Protein AF-A0A5J5F5Q9-F1 (afdb_monomer_lite)

Secondary structure (DSSP, 8-state):
-PPPHHHHHHHHHHHHHHHHHHHHHHHS-GGGPPPPPPP---TT-HHHHHHHHHHHHHHHHHHHHHHHHHS------------------------------------------------------------------------------------------------------------------------------PPPHHHHHHHHHHHHHH-HHHHHHHHHHHHHHHHTT--HHHHHHHHHHHHHHHHHTPPPP-----------

Foldseek 3Di:
DDQDPLLVVLVVLQVVLVVLLVVLLVVDDPVPRDDDDDDDDPSNDSVSSNVVSVVSVVVSVVSVVVVVVPPPPPVVPPPPPPDDDDDDDDDDDDDDDDDDDDDDDDDDDDDDDDDDDDDDDDDDDDDDDDDDDDDDDDDDDDDDDPDDDDDDDDPPPDDDDDDDDPPDDDDDDDDDDDDDPDDPPPPVPPPPPPDLPADDPVNLVVLLVLLCVQPVVLSVVLVVVLVVCVVVVHGSVVNVVSSVQSVVCVVVVHDRPPPPVPPPPPPD

Sequence (268 aa):
MRSDPALQAALDAYSVAVQRYKTLSDLLPPPLRPPVLDHFAHRQNRWAVERRTTDVRKIVARMERQLRGMRPQVLPSAVISTAAPDGHAEATIAADQISSKSGQPGQPAVDTHHSLEVDKTEPKGYDELASRDDDAASMKSSVVTPGKNSGFSDVAASFVGNSLYDSVLCRADSGSPDHMPRDDRDVVSPAADTGEEGLTAAEELEAIVRVGIVSPDAAIEMSRAVDRVKEDGASAASVRKVYATFLRCIEEGASFPEVEIGAERGDE

Radius of gyration: 35.1 Å; chains: 1; bounding box: 65×94×98 Å

Structure (mmCIF, N/CA/C/O backbone):
data_AF-A0A5J5F5Q9-F1
#
_entry.id   AF-A0A5J5F5Q9-F1
#
loop_
_atom_site.group_PDB
_atom_site.id
_atom_site.type_symbol
_atom_site.label_atom_id
_atom_site.label_alt_id
_atom_site.label_comp_id
_atom_site.label_asym_id
_atom_site.label_entity_id
_atom_site.label_seq_id
_atom_site.pdbx_PDB_ins_code
_atom_site.Cartn_x
_atom_site.Cartn_y
_atom_site.Cartn_z
_atom_site.occupancy
_atom_site.B_iso_or_equiv
_atom_site.auth_seq_id
_atom_site.auth_comp_id
_atom_site.auth_asym_id
_atom_site.auth_atom_id
_atom_site.pdbx_PDB_model_num
ATOM 1 N N . MET A 1 1 ? 1.806 -34.080 -6.499 1.00 62.94 1 MET A N 1
ATOM 2 C CA . MET A 1 1 ? 2.088 -32.633 -6.625 1.00 62.94 1 MET A CA 1
ATOM 3 C C . MET A 1 1 ? 2.461 -32.123 -5.244 1.00 62.94 1 MET A C 1
ATOM 5 O O . MET A 1 1 ? 1.670 -32.312 -4.332 1.00 62.94 1 MET A O 1
ATOM 9 N N . ARG A 1 2 ? 3.682 -31.614 -5.048 1.00 79.75 2 ARG A N 1
ATOM 10 C CA . ARG A 1 2 ? 4.118 -31.067 -3.752 1.00 79.75 2 ARG A CA 1
ATOM 11 C C . ARG A 1 2 ? 3.660 -29.609 -3.676 1.00 79.75 2 ARG A C 1
ATOM 13 O O . ARG A 1 2 ? 3.951 -28.855 -4.598 1.00 79.75 2 ARG A O 1
ATOM 20 N N . SER A 1 3 ? 2.917 -29.241 -2.634 1.00 89.06 3 SER A N 1
ATOM 21 C CA . SER A 1 3 ? 2.554 -27.844 -2.375 1.00 89.06 3 SER A CA 1
ATOM 22 C C . SER A 1 3 ? 3.813 -27.025 -2.092 1.00 89.06 3 SER A C 1
ATOM 24 O O . SER A 1 3 ? 4.740 -27.528 -1.456 1.00 89.06 3 SER A O 1
ATOM 26 N N . ASP A 1 4 ? 3.846 -25.777 -2.556 1.00 96.19 4 ASP A N 1
ATOM 27 C CA . ASP A 1 4 ? 4.923 -24.840 -2.234 1.00 96.19 4 ASP A CA 1
ATOM 28 C C . ASP A 1 4 ? 4.970 -24.608 -0.706 1.00 96.19 4 ASP A C 1
ATOM 30 O O . ASP A 1 4 ? 3.969 -24.156 -0.133 1.00 96.19 4 ASP A O 1
ATOM 34 N N . PRO A 1 5 ? 6.094 -24.910 -0.022 1.00 97.12 5 PRO A N 1
ATOM 35 C CA . PRO A 1 5 ? 6.211 -24.709 1.421 1.00 97.12 5 PRO A CA 1
ATOM 36 C C . PRO A 1 5 ? 6.007 -23.244 1.833 1.00 97.12 5 PRO A C 1
ATOM 38 O O . PRO A 1 5 ? 5.478 -22.985 2.914 1.00 97.12 5 PRO A O 1
ATOM 41 N N . ALA A 1 6 ? 6.366 -22.277 0.981 1.00 96.62 6 ALA A N 1
ATOM 42 C CA . ALA A 1 6 ? 6.180 -20.860 1.279 1.00 96.62 6 ALA A CA 1
ATOM 43 C C . ALA A 1 6 ? 4.698 -20.461 1.253 1.00 96.62 6 ALA A C 1
ATOM 45 O O . ALA A 1 6 ? 4.231 -19.727 2.127 1.00 96.62 6 ALA A O 1
ATOM 46 N N . LEU A 1 7 ? 3.938 -20.981 0.285 1.00 96.50 7 LEU A N 1
ATOM 47 C CA . LEU A 1 7 ? 2.489 -20.794 0.235 1.00 96.50 7 LEU A CA 1
ATOM 48 C C . LEU A 1 7 ? 1.808 -21.399 1.469 1.00 96.50 7 LEU A C 1
ATOM 50 O O . LEU A 1 7 ? 0.928 -20.762 2.049 1.00 96.50 7 LEU A O 1
ATOM 54 N N . GLN A 1 8 ? 2.231 -22.593 1.896 1.00 97.00 8 GLN A N 1
ATOM 55 C CA . GLN A 1 8 ? 1.684 -23.228 3.095 1.00 97.00 8 GLN A CA 1
ATOM 56 C C . GLN A 1 8 ? 1.932 -22.372 4.344 1.00 97.00 8 GLN A C 1
ATOM 58 O O . GLN A 1 8 ? 0.990 -22.084 5.080 1.00 97.00 8 GLN A O 1
ATOM 63 N N . ALA A 1 9 ? 3.155 -21.867 4.529 1.00 97.88 9 ALA A N 1
ATOM 64 C CA . ALA A 1 9 ? 3.479 -20.975 5.641 1.00 97.88 9 ALA A CA 1
ATOM 65 C C . ALA A 1 9 ? 2.632 -19.684 5.634 1.00 97.88 9 ALA A C 1
ATOM 67 O O . ALA A 1 9 ? 2.193 -19.218 6.689 1.00 97.88 9 ALA A O 1
ATOM 68 N N . ALA A 1 10 ? 2.358 -19.115 4.454 1.00 97.12 10 ALA A N 1
ATOM 69 C CA . ALA A 1 10 ? 1.484 -17.950 4.319 1.00 97.12 10 ALA A CA 1
ATOM 70 C C . ALA A 1 10 ? 0.027 -18.268 4.706 1.00 97.12 10 ALA A C 1
ATOM 72 O O . ALA A 1 10 ? -0.613 -17.477 5.404 1.00 97.12 10 ALA A O 1
ATOM 73 N N . LEU A 1 11 ? -0.496 -19.431 4.300 1.00 96.94 11 LEU A N 1
ATOM 74 C CA . LEU A 1 11 ? -1.838 -19.891 4.678 1.00 96.94 11 LEU A CA 1
ATOM 75 C C . LEU A 1 11 ? -1.951 -20.149 6.185 1.00 96.94 11 LEU A C 1
ATOM 77 O O . LEU A 1 11 ? -2.947 -19.757 6.800 1.00 96.94 11 LEU A O 1
ATOM 81 N N . ASP A 1 12 ? -0.922 -20.734 6.794 1.00 97.88 12 ASP A N 1
ATOM 82 C CA . ASP A 1 12 ? -0.873 -20.967 8.236 1.00 97.88 12 ASP A CA 1
ATOM 83 C C . ASP A 1 12 ? -0.870 -19.627 8.989 1.00 97.88 12 ASP A C 1
ATOM 85 O O . ASP A 1 12 ? -1.680 -19.413 9.897 1.00 97.88 12 ASP A O 1
ATOM 89 N N . ALA A 1 13 ? -0.053 -18.664 8.552 1.00 98.12 13 ALA A N 1
ATOM 90 C CA . ALA A 1 13 ? -0.023 -17.316 9.118 1.00 98.12 13 ALA A CA 1
ATOM 91 C C . ALA A 1 13 ? -1.371 -16.582 8.991 1.00 98.12 13 ALA A C 1
ATOM 93 O O . ALA A 1 13 ? -1.788 -15.892 9.931 1.00 98.12 13 ALA A O 1
ATOM 94 N N . TYR A 1 14 ? -2.061 -16.740 7.858 1.00 98.12 14 TYR A N 1
ATOM 95 C CA . TYR A 1 14 ? -3.412 -16.220 7.656 1.00 98.12 14 TYR A CA 1
ATOM 96 C C . TYR A 1 14 ? -4.410 -16.854 8.634 1.00 98.12 14 TYR A C 1
ATOM 98 O O . TYR A 1 14 ? -5.177 -16.137 9.282 1.00 98.12 14 TYR A O 1
ATOM 106 N N . SER A 1 15 ? -4.367 -18.180 8.799 1.00 97.81 15 SER A N 1
ATOM 107 C CA . SER A 1 15 ? -5.274 -18.917 9.689 1.00 97.81 15 SER A CA 1
ATOM 108 C C . SER A 1 15 ? -5.157 -18.453 11.147 1.00 97.81 15 SER A C 1
ATOM 110 O O . SER A 1 15 ? -6.168 -18.172 11.793 1.00 97.81 15 SER A O 1
ATOM 112 N N . VAL A 1 16 ? -3.926 -18.249 11.633 1.00 98.44 16 VAL A N 1
ATOM 113 C CA . VAL A 1 16 ? -3.646 -17.730 12.979 1.00 98.44 16 VAL A CA 1
ATOM 114 C C . VAL A 1 1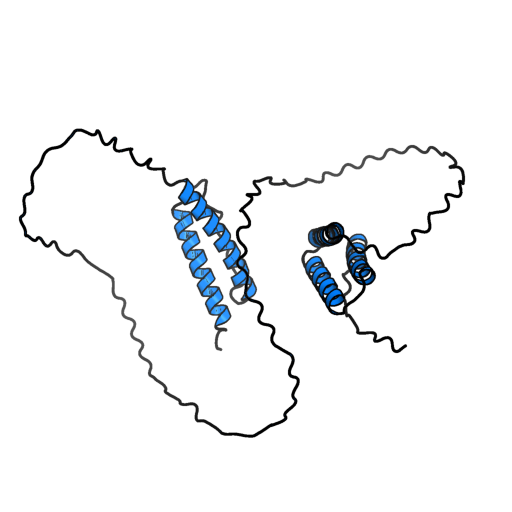6 ? -4.197 -16.313 13.144 1.00 98.44 16 VAL A C 1
ATOM 116 O O . VAL A 1 16 ? -4.805 -15.997 14.170 1.00 98.44 16 VAL A O 1
ATOM 119 N N . ALA A 1 17 ? -4.027 -15.452 12.134 1.00 98.06 17 ALA A N 1
ATOM 120 C CA . ALA A 1 17 ? -4.543 -14.086 12.174 1.00 98.06 17 ALA A CA 1
ATOM 121 C C . ALA A 1 17 ? -6.081 -14.048 12.222 1.00 98.06 17 ALA A C 1
ATOM 123 O O . ALA A 1 17 ? -6.644 -13.293 13.017 1.00 98.06 17 ALA A O 1
ATOM 124 N N . VAL A 1 18 ? -6.763 -14.884 11.432 1.00 98.06 18 VAL A N 1
ATOM 125 C CA . VAL A 1 18 ? -8.234 -14.991 11.426 1.00 98.06 18 VAL A CA 1
ATOM 126 C C . VAL A 1 18 ? -8.761 -15.569 12.739 1.00 98.06 18 VAL A C 1
ATOM 128 O O . VAL A 1 18 ? -9.754 -15.072 13.272 1.00 98.06 18 VAL A O 1
ATOM 131 N N . GLN A 1 19 ? -8.085 -16.572 13.304 1.00 98.38 19 GLN A N 1
ATOM 132 C CA . GLN A 1 19 ? -8.469 -17.132 14.598 1.00 98.38 19 GLN A CA 1
ATOM 133 C C . GLN A 1 19 ? -8.390 -16.067 15.698 1.00 98.38 19 GLN A C 1
ATOM 135 O O . GLN A 1 19 ? -9.333 -15.894 16.468 1.00 98.38 19 GLN A O 1
ATOM 140 N N . ARG A 1 20 ? -7.297 -15.294 15.729 1.00 98.19 20 ARG A N 1
ATOM 141 C CA . ARG A 1 20 ? -7.127 -14.181 16.673 1.00 98.19 20 ARG A CA 1
ATOM 142 C C . ARG A 1 20 ? -8.169 -13.085 16.460 1.00 98.19 20 ARG A C 1
ATOM 144 O O . ARG A 1 20 ? -8.719 -12.584 17.436 1.00 98.19 20 ARG A O 1
ATOM 151 N N . TYR A 1 21 ? -8.473 -12.749 15.205 1.00 98.31 21 TYR A N 1
ATOM 152 C CA . TYR A 1 21 ? -9.551 -11.824 14.855 1.00 98.31 21 TYR A CA 1
ATOM 153 C C . TYR A 1 21 ? -10.885 -12.265 15.469 1.00 98.31 21 TYR A C 1
ATOM 155 O O . TYR A 1 21 ? -11.530 -11.469 16.149 1.00 98.31 21 TYR A O 1
ATOM 163 N N . LYS A 1 22 ? -11.265 -13.537 15.289 1.00 97.94 22 LYS A N 1
ATOM 164 C CA . LYS A 1 22 ? -12.528 -14.080 15.800 1.00 97.94 22 LYS A CA 1
ATOM 165 C C . LYS A 1 22 ? -12.601 -13.968 17.323 1.00 97.94 22 LYS A C 1
ATOM 167 O O . LYS A 1 22 ? -13.532 -13.355 17.839 1.00 97.94 22 LYS A O 1
ATOM 172 N N . THR A 1 23 ? -11.565 -14.438 18.021 1.00 98.19 23 THR A N 1
ATOM 173 C CA . THR A 1 23 ? -11.487 -14.362 19.487 1.00 98.19 23 THR A CA 1
ATOM 174 C C . THR A 1 23 ? -11.633 -12.929 20.001 1.00 98.19 23 THR A C 1
ATOM 176 O O . THR A 1 23 ? -12.371 -12.690 20.948 1.00 98.19 23 THR A O 1
ATOM 179 N N . LEU A 1 24 ? -10.961 -11.955 19.379 1.00 97.50 24 LEU A N 1
ATOM 180 C CA . LEU A 1 24 ? -11.050 -10.553 19.804 1.00 97.50 24 LEU A CA 1
ATOM 181 C C . LEU A 1 24 ? -12.410 -9.927 19.484 1.00 97.50 24 LEU A C 1
ATOM 183 O O . LEU A 1 24 ? -12.913 -9.136 20.279 1.00 97.50 24 LEU A O 1
ATOM 187 N N . SER A 1 25 ? -13.017 -10.288 18.351 1.00 97.75 25 SER A N 1
ATOM 188 C CA . SER A 1 25 ? -14.336 -9.782 17.963 1.00 97.75 25 SER A CA 1
ATOM 189 C C . SER A 1 25 ? -15.440 -10.215 18.934 1.00 97.75 25 SER A C 1
ATOM 191 O O . SER A 1 25 ? -16.348 -9.431 19.209 1.00 97.75 25 SER A O 1
ATOM 193 N N . ASP A 1 26 ? -15.313 -11.408 19.524 1.00 97.38 26 ASP A N 1
ATOM 194 C CA . ASP A 1 26 ? -16.252 -11.921 20.525 1.00 97.38 26 ASP A CA 1
ATOM 195 C C . ASP A 1 26 ? -16.134 -11.174 21.867 1.00 97.38 26 ASP A C 1
ATOM 197 O O . ASP A 1 26 ? -17.135 -10.988 22.562 1.00 97.38 26 ASP A O 1
ATOM 201 N N . LEU A 1 27 ? -14.933 -10.686 22.207 1.00 96.75 27 LEU A N 1
ATOM 202 C CA . LEU A 1 27 ? -14.669 -9.904 23.423 1.00 96.75 27 LEU A CA 1
ATOM 203 C C . LEU A 1 27 ? -15.125 -8.442 23.319 1.00 96.75 27 LEU A C 1
ATOM 205 O O . LEU A 1 27 ? -15.277 -7.770 24.341 1.00 96.75 27 LEU A O 1
ATOM 209 N N . LEU A 1 28 ? -15.317 -7.925 22.104 1.00 96.38 28 LEU A N 1
ATOM 210 C CA . LEU A 1 28 ? -15.717 -6.537 21.892 1.00 96.38 28 LEU A CA 1
ATOM 211 C C . LEU A 1 28 ? -17.238 -6.347 22.050 1.00 96.38 28 LEU A C 1
ATOM 213 O O . LEU A 1 28 ? -18.024 -7.172 21.562 1.00 96.38 28 LEU A O 1
ATOM 217 N N . PRO A 1 29 ? -17.681 -5.225 22.658 1.00 94.88 29 PRO A N 1
ATOM 218 C CA . PRO A 1 29 ? -19.087 -4.834 22.671 1.00 94.88 29 PRO A CA 1
ATOM 219 C C . PRO A 1 29 ? -19.641 -4.693 21.242 1.00 94.88 29 PRO A C 1
ATOM 221 O O . PRO A 1 29 ? -18.911 -4.209 20.374 1.00 94.88 29 PRO A O 1
ATOM 224 N N . PRO A 1 30 ? -20.923 -5.026 20.981 1.00 94.94 30 PRO A N 1
ATOM 225 C CA . PRO A 1 30 ? -21.507 -4.991 19.635 1.00 94.94 30 PRO A CA 1
ATOM 226 C C . PRO A 1 30 ? -21.261 -3.702 18.827 1.00 94.94 30 PRO A C 1
ATOM 228 O O . PRO A 1 30 ? -20.926 -3.828 17.652 1.00 94.94 30 PRO A O 1
ATOM 231 N N . PRO A 1 31 ? -21.320 -2.484 19.411 1.00 94.81 31 PRO A N 1
ATOM 232 C CA . PRO A 1 31 ? -21.068 -1.244 18.665 1.00 94.81 31 PRO A CA 1
ATOM 233 C C . PRO A 1 31 ? -19.627 -1.077 18.168 1.00 94.81 31 PRO A C 1
ATOM 235 O O . PRO A 1 31 ? -19.353 -0.213 17.342 1.00 94.81 31 PRO A O 1
ATOM 238 N N . LEU A 1 32 ? -18.690 -1.856 18.710 1.00 94.50 32 LEU A N 1
ATOM 239 C CA . LEU A 1 32 ? -17.258 -1.737 18.442 1.00 94.50 32 LEU A CA 1
ATOM 240 C C . LEU A 1 32 ? -16.698 -2.961 17.720 1.00 94.50 32 LEU A C 1
ATOM 242 O O . LEU A 1 32 ? -15.495 -3.021 17.464 1.00 94.50 32 LEU A O 1
ATOM 246 N N . ARG A 1 33 ? -17.558 -3.919 17.366 1.00 95.69 33 ARG A N 1
ATOM 247 C CA . ARG A 1 33 ? -17.155 -5.083 16.585 1.00 95.69 33 ARG A CA 1
ATOM 248 C C . ARG A 1 33 ? -16.816 -4.659 15.156 1.00 95.69 33 ARG A C 1
ATOM 250 O O . ARG A 1 33 ? -17.592 -3.930 14.537 1.00 95.69 33 ARG A O 1
ATOM 257 N N . PRO A 1 34 ? -15.670 -5.101 14.616 1.00 95.31 34 PRO A N 1
ATOM 258 C CA . PRO A 1 34 ? -15.358 -4.867 13.217 1.00 95.31 34 PRO A CA 1
ATOM 259 C C . PRO A 1 34 ? -16.323 -5.619 12.284 1.00 95.31 34 PRO A C 1
ATOM 261 O O . PRO A 1 34 ? -16.914 -6.627 12.686 1.00 95.31 34 PRO A O 1
ATOM 264 N N . PRO A 1 35 ? -16.465 -5.151 11.030 1.00 95.19 35 PRO A N 1
ATOM 265 C CA . PRO A 1 35 ? -17.227 -5.853 10.004 1.00 95.19 35 PRO A CA 1
ATOM 266 C C . PRO A 1 35 ? -16.707 -7.274 9.796 1.00 95.19 35 PRO A C 1
ATOM 268 O O . PRO A 1 35 ? -15.500 -7.505 9.849 1.00 95.19 35 PRO A O 1
ATOM 271 N N . VAL A 1 36 ? -17.612 -8.215 9.524 1.00 95.81 36 VAL A N 1
ATOM 272 C CA . VAL A 1 36 ? -17.251 -9.606 9.218 1.00 95.81 36 VAL A CA 1
ATOM 273 C C . VAL A 1 36 ? -16.268 -9.634 8.044 1.00 95.81 36 VAL A C 1
ATOM 275 O O . VAL A 1 36 ? -16.464 -8.944 7.049 1.00 95.81 36 VAL A O 1
ATOM 278 N N . LEU A 1 37 ? -15.196 -10.420 8.172 1.00 95.81 37 LEU A N 1
ATOM 279 C CA . LEU A 1 37 ? -14.206 -10.559 7.108 1.00 95.81 37 LEU A CA 1
ATOM 280 C C . LEU A 1 37 ? -14.834 -11.232 5.884 1.00 95.81 37 LEU A C 1
ATOM 282 O O . LEU A 1 37 ? -15.386 -12.328 6.001 1.00 95.81 37 LEU A O 1
ATOM 286 N N . ASP A 1 38 ? -14.671 -10.620 4.711 1.00 95.56 38 ASP A N 1
ATOM 287 C CA . ASP A 1 38 ? -15.095 -11.236 3.452 1.00 95.56 38 ASP A CA 1
ATOM 288 C C . ASP A 1 38 ? -14.377 -12.559 3.195 1.00 95.56 38 ASP A C 1
ATOM 290 O O . ASP A 1 38 ? -13.202 -12.741 3.555 1.00 95.56 38 ASP A O 1
ATOM 294 N N . HIS A 1 39 ? -15.084 -13.455 2.506 1.00 94.50 39 HIS A N 1
ATOM 295 C CA . HIS A 1 39 ? -14.555 -14.743 2.095 1.00 94.50 39 HIS A CA 1
ATOM 296 C C . HIS A 1 39 ? -13.340 -14.570 1.176 1.00 94.50 39 HIS A C 1
ATOM 298 O O . HIS A 1 39 ? -13.407 -13.930 0.128 1.00 94.50 39 HIS A O 1
ATOM 304 N N . PHE A 1 40 ? -12.214 -15.167 1.563 1.00 93.06 40 PHE A N 1
ATOM 305 C CA . PHE A 1 40 ? -10.973 -15.075 0.806 1.00 93.06 40 PHE A CA 1
ATOM 306 C C . PHE A 1 40 ? -10.850 -16.227 -0.205 1.00 93.06 40 PHE A C 1
ATOM 308 O O . PHE A 1 40 ? -10.575 -17.369 0.172 1.00 93.06 40 PHE A O 1
ATOM 315 N N . ALA A 1 41 ? -11.040 -15.913 -1.492 1.00 94.00 41 ALA A N 1
ATOM 316 C CA . ALA A 1 41 ? -11.043 -16.890 -2.587 1.00 94.00 41 ALA A CA 1
ATOM 317 C C . ALA A 1 41 ? -9.637 -17.256 -3.116 1.00 94.00 41 ALA A C 1
ATOM 319 O O . ALA A 1 41 ? -9.430 -18.351 -3.635 1.00 94.00 41 ALA A O 1
ATOM 320 N N . HIS A 1 42 ? -8.636 -16.383 -2.963 1.00 93.50 42 HIS A N 1
ATOM 321 C CA . HIS A 1 42 ? -7.327 -16.520 -3.625 1.00 93.50 42 HIS A CA 1
ATOM 322 C C . HIS A 1 42 ? -6.309 -17.364 -2.838 1.00 93.50 42 HIS A C 1
ATOM 324 O O . HIS A 1 42 ? -5.177 -16.942 -2.613 1.00 93.50 42 HIS A O 1
ATOM 330 N N . ARG A 1 43 ? -6.685 -18.580 -2.424 1.00 91.94 43 ARG A N 1
ATOM 331 C CA . ARG A 1 43 ? -5.834 -19.452 -1.581 1.00 91.94 43 ARG A CA 1
ATOM 332 C C . ARG A 1 43 ? -4.576 -19.988 -2.269 1.00 91.94 43 ARG A C 1
ATOM 334 O O . ARG A 1 43 ? -3.661 -20.419 -1.583 1.00 91.94 43 ARG A O 1
ATOM 341 N N . GLN A 1 44 ? -4.533 -19.971 -3.600 1.00 94.81 44 GLN A N 1
ATOM 342 C CA . GLN A 1 44 ? -3.386 -20.447 -4.385 1.00 94.81 44 GLN A CA 1
ATOM 343 C C . GLN A 1 44 ? -2.390 -19.330 -4.740 1.00 94.81 44 GLN A C 1
ATOM 345 O O . GLN A 1 44 ? -1.337 -19.607 -5.302 1.00 94.81 44 GLN A O 1
ATOM 350 N N . ASN A 1 45 ? -2.699 -18.069 -4.413 1.00 96.00 45 ASN A N 1
ATOM 351 C CA . ASN A 1 45 ? -1.828 -16.931 -4.693 1.00 96.00 45 ASN A CA 1
ATOM 352 C C . ASN A 1 45 ? -1.164 -16.454 -3.395 1.00 96.00 45 ASN A C 1
ATOM 354 O O . ASN A 1 45 ? -1.796 -15.792 -2.569 1.00 96.00 45 ASN A O 1
ATOM 358 N N . ARG A 1 46 ? 0.127 -16.769 -3.238 1.00 96.06 46 ARG A N 1
ATOM 359 C CA . ARG A 1 46 ? 0.921 -16.423 -2.050 1.00 96.06 46 ARG A CA 1
ATOM 360 C C . ARG A 1 46 ? 0.861 -14.929 -1.718 1.00 96.06 46 ARG A C 1
ATOM 362 O O . ARG A 1 46 ? 0.577 -14.572 -0.578 1.00 96.06 46 ARG A O 1
ATOM 369 N N . TRP A 1 47 ? 1.060 -14.061 -2.707 1.00 95.38 47 TRP A N 1
ATOM 370 C CA . TRP A 1 47 ? 1.060 -12.608 -2.509 1.00 95.38 47 TRP A CA 1
ATOM 371 C C . TRP A 1 47 ? -0.301 -12.082 -2.051 1.00 95.38 47 TRP A C 1
ATOM 373 O O . TRP A 1 47 ? -0.380 -11.219 -1.175 1.00 95.38 47 TRP A O 1
ATOM 383 N N . ALA A 1 48 ? -1.387 -12.639 -2.593 1.00 95.62 48 ALA A N 1
ATOM 384 C CA . ALA A 1 48 ? -2.735 -12.292 -2.156 1.00 95.62 48 ALA A CA 1
ATOM 385 C C . ALA A 1 48 ? -2.982 -12.707 -0.695 1.00 95.62 48 ALA A C 1
ATOM 387 O O . ALA A 1 48 ? -3.560 -11.933 0.073 1.00 95.62 48 ALA A O 1
ATOM 388 N N . VAL A 1 49 ? -2.517 -13.900 -0.296 1.00 97.12 49 VAL A N 1
ATOM 389 C CA . VAL A 1 49 ? -2.619 -14.401 1.086 1.00 97.12 49 VAL A CA 1
ATOM 390 C C . VAL A 1 49 ? -1.836 -13.501 2.043 1.00 97.12 49 VAL A C 1
ATOM 392 O O . VAL A 1 49 ? -2.372 -13.086 3.071 1.00 97.12 49 VAL A O 1
ATOM 395 N N . GLU A 1 50 ? -0.592 -13.152 1.713 1.00 97.00 50 GLU A N 1
ATOM 396 C CA . GLU A 1 50 ? 0.265 -12.300 2.550 1.00 97.00 50 GLU A CA 1
ATOM 397 C C . GLU A 1 50 ? -0.317 -10.887 2.724 1.00 97.00 50 GLU A C 1
ATOM 399 O O . GLU A 1 50 ? -0.393 -10.373 3.849 1.00 97.00 50 GLU A O 1
ATOM 404 N N . ARG A 1 51 ? -0.810 -10.275 1.637 1.00 96.75 51 ARG A N 1
ATOM 405 C CA . ARG A 1 51 ? -1.471 -8.962 1.686 1.00 96.75 51 ARG A CA 1
ATOM 406 C C . ARG A 1 51 ? -2.715 -9.008 2.573 1.00 96.75 51 ARG A C 1
ATOM 408 O O . ARG A 1 51 ? -2.815 -8.232 3.524 1.00 96.75 51 ARG A O 1
ATOM 415 N N . ARG A 1 52 ? -3.608 -9.981 2.355 1.00 97.69 52 ARG A N 1
ATOM 416 C CA . ARG A 1 52 ? -4.820 -10.140 3.177 1.00 97.69 52 ARG A CA 1
ATOM 417 C C . ARG A 1 52 ? -4.487 -10.420 4.643 1.00 97.69 52 ARG A C 1
ATOM 419 O O . ARG A 1 52 ? -5.151 -9.894 5.533 1.00 97.69 52 ARG A O 1
ATOM 426 N N . THR A 1 53 ? -3.447 -11.208 4.914 1.00 98.25 53 THR A N 1
ATOM 427 C CA . THR A 1 53 ? -2.959 -11.470 6.278 1.00 98.25 53 THR A CA 1
ATOM 428 C C . THR A 1 53 ? -2.524 -10.184 6.969 1.00 98.25 53 THR A C 1
ATOM 430 O O . THR A 1 53 ? -2.845 -9.969 8.139 1.00 98.25 53 THR A O 1
ATOM 433 N N . THR A 1 54 ? -1.828 -9.304 6.249 1.00 97.88 54 THR A N 1
ATOM 434 C CA . THR A 1 54 ? -1.396 -8.001 6.765 1.00 97.88 54 THR A CA 1
ATOM 435 C C . THR A 1 54 ? -2.590 -7.120 7.130 1.00 97.88 54 THR A C 1
ATOM 437 O O . THR A 1 54 ? -2.603 -6.526 8.210 1.00 97.88 54 THR A O 1
ATOM 440 N N . ASP A 1 55 ? -3.629 -7.093 6.297 1.00 97.06 55 ASP A N 1
ATOM 441 C CA . ASP A 1 55 ? -4.847 -6.329 6.580 1.00 97.06 55 ASP A CA 1
ATOM 442 C C . ASP A 1 55 ? -5.577 -6.857 7.821 1.00 97.06 55 ASP A C 1
ATOM 444 O O . ASP A 1 55 ? -5.917 -6.085 8.720 1.00 97.06 55 ASP A O 1
ATOM 448 N N . VAL A 1 56 ? -5.730 -8.180 7.943 1.00 98.12 56 VAL A N 1
ATOM 449 C CA . VAL A 1 56 ? -6.329 -8.801 9.138 1.00 98.12 56 VAL A CA 1
ATOM 450 C C . VAL A 1 56 ? -5.515 -8.472 10.394 1.00 98.12 56 VAL A C 1
ATOM 452 O O . VAL A 1 56 ? -6.095 -8.126 11.424 1.00 98.12 56 VAL A O 1
ATOM 455 N N . ARG A 1 57 ? -4.176 -8.494 10.322 1.00 98.31 57 ARG A N 1
ATOM 456 C CA . ARG A 1 57 ? -3.302 -8.112 11.448 1.00 98.31 57 ARG A CA 1
ATOM 457 C C . ARG A 1 57 ? -3.491 -6.656 11.873 1.00 98.31 57 ARG A C 1
ATOM 459 O O . ARG A 1 57 ? -3.498 -6.385 13.073 1.00 98.31 57 ARG A O 1
ATOM 466 N N . LYS A 1 58 ? -3.688 -5.724 10.934 1.00 98.06 58 LYS A N 1
ATOM 467 C CA . LYS A 1 58 ? -3.989 -4.317 11.259 1.00 98.06 58 LYS A CA 1
ATOM 468 C C . LYS A 1 58 ? -5.305 -4.191 12.030 1.00 98.06 58 LYS A C 1
ATOM 470 O O . LYS A 1 58 ? -5.364 -3.467 13.025 1.00 98.06 58 LYS A O 1
ATOM 475 N N . ILE A 1 59 ? -6.341 -4.926 11.618 1.00 97.69 59 ILE A N 1
ATOM 476 C CA . ILE A 1 59 ? -7.637 -4.928 12.313 1.00 97.69 59 ILE A CA 1
ATOM 477 C C . ILE A 1 59 ? -7.489 -5.531 13.717 1.00 97.69 59 ILE A C 1
ATOM 479 O O . ILE A 1 59 ? -7.959 -4.940 14.688 1.00 97.69 59 ILE A O 1
ATOM 483 N N . VAL A 1 60 ? -6.773 -6.652 13.845 1.00 98.25 60 VAL A N 1
ATOM 484 C CA . VAL A 1 60 ? -6.429 -7.275 15.136 1.00 98.25 60 VAL A CA 1
ATOM 485 C C . VAL A 1 60 ? -5.722 -6.284 16.065 1.00 98.25 60 VAL A C 1
ATOM 487 O O . VAL A 1 60 ? -6.162 -6.095 17.196 1.00 98.25 60 VAL A O 1
ATOM 490 N N . ALA A 1 61 ? -4.693 -5.580 15.587 1.00 97.94 61 ALA A N 1
ATOM 491 C CA . ALA A 1 61 ? -3.969 -4.595 16.391 1.00 97.94 61 ALA A CA 1
ATOM 492 C C . ALA A 1 61 ? -4.873 -3.444 16.872 1.00 97.94 61 ALA A C 1
ATOM 494 O O . ALA A 1 61 ? -4.743 -2.969 18.004 1.00 97.94 61 ALA A O 1
ATOM 495 N N . ARG A 1 62 ? -5.826 -3.004 16.038 1.00 97.56 62 ARG A N 1
ATOM 496 C CA . ARG A 1 62 ? -6.828 -2.001 16.425 1.00 97.56 62 ARG A CA 1
ATOM 497 C C . ARG A 1 62 ? -7.760 -2.530 17.518 1.00 97.56 62 ARG A C 1
ATOM 499 O O . ARG A 1 62 ? -7.970 -1.823 18.502 1.00 97.56 62 ARG A O 1
ATOM 506 N N . MET A 1 63 ? -8.273 -3.753 17.372 1.00 97.56 63 MET A N 1
ATOM 507 C CA . MET A 1 63 ? -9.135 -4.391 18.376 1.00 97.56 63 MET A CA 1
ATOM 508 C C . MET A 1 63 ? -8.428 -4.539 19.726 1.00 97.56 63 MET A C 1
ATOM 510 O O . MET A 1 63 ? -8.994 -4.225 20.769 1.00 97.56 63 MET A O 1
ATOM 514 N N . GLU A 1 64 ? -7.160 -4.947 19.720 1.00 97.00 64 GLU A N 1
ATOM 515 C CA . GLU A 1 64 ? -6.362 -5.073 20.945 1.00 97.00 64 GLU A CA 1
ATOM 516 C C . GLU A 1 64 ? -6.162 -3.736 21.650 1.00 97.00 64 GLU A C 1
ATOM 518 O O . GLU A 1 64 ? -6.227 -3.662 22.878 1.00 97.00 64 GLU A O 1
ATOM 523 N N . ARG A 1 65 ? -5.962 -2.660 20.882 1.00 96.62 65 ARG A N 1
ATOM 524 C CA . ARG A 1 65 ? -5.877 -1.304 21.431 1.00 96.62 65 ARG A CA 1
ATOM 525 C C . ARG A 1 65 ? -7.204 -0.868 22.054 1.00 96.62 65 ARG A C 1
ATOM 527 O O . ARG A 1 65 ? -7.190 -0.286 23.135 1.00 96.62 65 ARG A O 1
ATOM 534 N N . GLN A 1 66 ? -8.331 -1.180 21.412 1.00 95.31 66 GLN A N 1
ATOM 535 C CA . GLN A 1 66 ? -9.666 -0.899 21.953 1.00 95.31 66 GLN A CA 1
ATOM 536 C C . GLN A 1 66 ? -9.904 -1.651 23.267 1.00 95.31 66 GLN A C 1
ATOM 538 O O . GLN A 1 66 ? -10.283 -1.031 24.256 1.00 95.31 66 GLN A O 1
ATOM 543 N N . LEU A 1 67 ? -9.594 -2.950 23.320 1.00 95.44 67 LEU A N 1
ATOM 544 C CA . LEU A 1 67 ? -9.724 -3.748 24.544 1.00 95.44 67 LEU A CA 1
ATOM 545 C C . LEU A 1 67 ? -8.801 -3.257 25.664 1.00 95.44 67 LEU A C 1
ATOM 547 O O . LEU A 1 67 ? -9.201 -3.235 26.827 1.00 95.44 67 LEU A O 1
ATOM 551 N N . ARG A 1 68 ? -7.584 -2.809 25.331 1.00 94.19 68 ARG A N 1
ATOM 552 C CA . ARG A 1 68 ? -6.665 -2.218 26.313 1.00 94.19 68 ARG A CA 1
ATOM 553 C C . ARG A 1 68 ? -7.227 -0.931 26.918 1.00 94.19 68 ARG A C 1
ATOM 555 O O . ARG A 1 68 ? -7.062 -0.728 28.114 1.00 94.19 68 ARG A O 1
ATOM 562 N N . GLY A 1 69 ? -7.891 -0.096 26.118 1.00 91.62 69 GLY A N 1
ATOM 563 C CA . GLY A 1 69 ? -8.541 1.131 26.592 1.00 91.62 69 GLY A CA 1
ATOM 564 C C . GLY A 1 69 ? -9.833 0.890 27.380 1.00 91.62 69 GLY A C 1
ATOM 565 O O . GLY A 1 69 ? -10.187 1.701 28.226 1.00 91.62 69 GLY A O 1
ATOM 566 N N . MET A 1 70 ? -10.524 -0.226 27.129 1.00 86.56 70 MET A N 1
ATOM 567 C CA . MET A 1 70 ? -11.754 -0.597 27.840 1.00 86.56 70 MET A CA 1
ATOM 568 C C . MET A 1 70 ? -11.525 -1.252 29.185 1.00 86.56 70 MET A C 1
ATOM 570 O O . MET A 1 70 ? -12.459 -1.302 29.984 1.00 86.56 70 MET A O 1
ATOM 574 N N . ARG A 1 71 ? -10.335 -1.818 29.420 1.00 82.88 71 ARG A N 1
ATOM 575 C CA . ARG A 1 71 ? -10.038 -2.448 30.700 1.00 82.88 71 ARG A CA 1
ATOM 576 C C . ARG A 1 71 ? -10.248 -1.364 31.756 1.00 82.88 71 ARG A C 1
ATOM 578 O O . ARG A 1 71 ? -9.518 -0.371 31.700 1.00 82.88 71 ARG A O 1
ATOM 585 N N . PRO A 1 72 ? -11.248 -1.506 32.652 1.00 73.00 72 PRO A N 1
ATOM 586 C CA . PRO A 1 72 ? -11.497 -0.510 33.674 1.00 73.00 72 PRO A CA 1
ATOM 587 C C . PRO A 1 72 ? -10.155 -0.266 34.330 1.00 73.00 72 PRO A C 1
ATOM 589 O O . PRO A 1 72 ? -9.502 -1.236 34.736 1.00 73.00 72 PRO A O 1
ATOM 592 N N . GLN A 1 73 ? -9.694 0.985 34.336 1.00 63.78 73 GLN A N 1
ATOM 593 C CA . GLN A 1 73 ? -8.598 1.337 35.211 1.00 63.78 73 GLN A CA 1
ATOM 594 C C . GLN A 1 73 ? -9.129 1.032 36.601 1.00 63.78 73 GLN A C 1
ATOM 596 O O . GLN A 1 73 ? -9.858 1.823 37.196 1.00 63.78 73 GLN A O 1
ATOM 601 N N . VAL A 1 74 ? -8.822 -0.171 37.080 1.00 63.97 74 VAL A N 1
ATOM 602 C CA . VAL A 1 74 ? -8.787 -0.471 38.490 1.00 63.97 74 VAL A CA 1
ATOM 603 C C . VAL A 1 74 ? -7.697 0.470 38.957 1.00 63.97 74 VAL A C 1
ATOM 605 O O . VAL A 1 74 ? -6.515 0.138 38.884 1.00 63.97 74 VAL A O 1
ATOM 608 N N . LEU A 1 75 ? -8.101 1.706 39.278 1.00 61.12 75 LEU A N 1
ATOM 609 C CA . LEU A 1 75 ? -7.305 2.630 40.057 1.00 61.12 75 LEU A CA 1
ATOM 610 C C . LEU A 1 75 ? -6.723 1.737 41.141 1.00 61.12 75 LEU A C 1
ATOM 612 O O . LEU A 1 75 ? -7.526 1.091 41.828 1.00 61.12 75 LEU A O 1
ATOM 616 N N . PRO A 1 76 ? -5.389 1.568 41.215 1.00 66.31 76 PRO A N 1
ATOM 617 C CA . PRO A 1 76 ? -4.808 0.856 42.330 1.00 66.31 76 PRO A CA 1
ATOM 618 C C . PRO A 1 76 ? -5.376 1.589 43.526 1.00 66.31 76 PRO A C 1
ATOM 620 O O . PRO A 1 76 ? -5.092 2.774 43.700 1.00 66.31 76 PRO A O 1
ATOM 623 N N . SER A 1 77 ? -6.317 0.938 44.218 1.00 61.16 77 SER A N 1
ATOM 624 C CA . SER A 1 77 ? -6.946 1.489 45.399 1.00 61.16 77 SER A CA 1
ATOM 625 C C . SER A 1 77 ? -5.755 1.844 46.242 1.00 61.16 77 SER A C 1
ATOM 627 O O . SER A 1 77 ? -5.008 0.941 46.622 1.00 61.16 77 SER A O 1
ATOM 629 N N . ALA A 1 78 ? -5.495 3.145 46.367 1.00 61.34 78 ALA A N 1
ATOM 630 C CA . ALA A 1 78 ? -4.418 3.641 47.176 1.00 61.34 78 ALA A CA 1
ATOM 631 C C . ALA A 1 78 ? -4.751 3.078 48.545 1.00 61.34 78 ALA A C 1
ATOM 633 O O . ALA A 1 78 ? -5.675 3.538 49.215 1.00 61.34 78 ALA A O 1
ATOM 634 N N . VAL A 1 79 ? -4.088 1.976 48.890 1.00 61.88 79 VAL A N 1
ATOM 635 C CA . VAL A 1 79 ? -4.007 1.507 50.250 1.00 61.88 79 VAL A CA 1
ATOM 636 C C . VAL A 1 79 ? -3.275 2.662 50.886 1.00 61.88 79 VAL A C 1
ATOM 638 O O . VAL A 1 79 ? -2.069 2.832 50.715 1.00 61.88 79 VAL A O 1
ATOM 641 N N . ILE A 1 80 ? -4.061 3.561 51.468 1.00 58.75 80 ILE A N 1
ATOM 642 C CA . ILE A 1 80 ? -3.588 4.544 52.410 1.00 58.75 80 ILE A CA 1
ATOM 643 C C . ILE A 1 80 ? -2.960 3.663 53.484 1.00 58.75 80 ILE A C 1
ATOM 645 O O . ILE A 1 80 ? -3.658 3.112 54.330 1.00 58.75 80 ILE A O 1
ATOM 649 N N . SER A 1 81 ? -1.652 3.429 53.361 1.00 56.53 81 SER A N 1
ATOM 650 C CA . SER A 1 81 ? -0.821 2.979 54.461 1.00 56.53 81 SER A CA 1
ATOM 651 C C . SER A 1 81 ? -0.898 4.101 55.473 1.00 56.53 81 SER A C 1
ATOM 653 O O . SER A 1 81 ? -0.104 5.042 55.459 1.00 56.53 81 SER A O 1
ATOM 655 N N . THR A 1 82 ? -1.921 4.033 56.316 1.00 55.69 82 THR A N 1
ATOM 656 C CA . THR A 1 82 ? -1.933 4.680 57.611 1.00 55.69 82 THR A CA 1
ATOM 657 C C . THR A 1 82 ? -0.743 4.106 58.355 1.00 55.69 82 THR A C 1
ATOM 659 O O . THR A 1 82 ? -0.783 3.014 58.916 1.00 55.69 82 THR A O 1
ATOM 662 N N . ALA A 1 83 ? 0.359 4.845 58.275 1.00 65.62 83 ALA A N 1
ATOM 663 C CA . ALA A 1 83 ? 1.466 4.726 59.186 1.00 65.62 83 ALA A CA 1
ATOM 664 C C . ALA A 1 83 ? 0.913 4.821 60.612 1.00 65.62 83 ALA A C 1
ATOM 666 O O . ALA A 1 83 ? 0.361 5.846 61.012 1.00 65.62 83 ALA A O 1
ATOM 667 N N . ALA A 1 84 ? 1.066 3.741 61.362 1.00 53.12 84 ALA A N 1
ATOM 668 C CA . ALA A 1 84 ? 1.123 3.775 62.807 1.00 53.12 84 ALA A CA 1
ATOM 669 C C . ALA A 1 84 ? 2.142 2.720 63.268 1.00 53.12 84 ALA A C 1
ATOM 671 O O . ALA A 1 84 ? 2.371 1.737 62.561 1.00 53.12 84 ALA A O 1
ATOM 672 N N . PRO A 1 85 ? 2.833 2.997 64.377 1.00 60.16 85 PRO A N 1
ATOM 673 C CA . PRO A 1 85 ? 4.265 2.791 64.491 1.00 60.16 85 PRO A CA 1
ATOM 674 C C . PRO A 1 85 ? 4.630 1.489 65.206 1.00 60.16 85 PRO A C 1
ATOM 676 O O . PRO A 1 85 ? 3.853 0.953 65.986 1.00 60.16 85 PRO A O 1
ATOM 679 N N . ASP A 1 86 ? 5.851 1.053 64.911 1.00 59.50 86 ASP A N 1
ATOM 680 C CA . ASP A 1 86 ? 6.858 0.527 65.836 1.00 59.50 86 ASP A CA 1
ATOM 681 C C . ASP A 1 86 ? 6.391 -0.418 66.958 1.00 59.50 86 ASP A C 1
ATOM 683 O O . ASP A 1 86 ? 5.747 -0.022 67.930 1.00 59.50 86 ASP A O 1
ATOM 687 N N . GLY A 1 87 ? 6.790 -1.687 66.851 1.00 57.81 87 GLY A N 1
ATOM 688 C CA . GLY A 1 87 ? 6.497 -2.679 67.880 1.00 57.81 87 GLY A CA 1
ATOM 689 C C . GLY A 1 87 ? 6.854 -4.110 67.501 1.00 57.81 87 GLY A C 1
ATOM 690 O O . GLY A 1 87 ? 5.971 -4.939 67.335 1.00 57.81 87 GLY A O 1
ATOM 691 N N . HIS A 1 88 ? 8.154 -4.377 67.365 1.00 59.03 88 HIS A N 1
ATOM 692 C CA . HIS A 1 88 ? 8.836 -5.491 68.036 1.00 59.03 88 HIS A CA 1
ATOM 693 C C . HIS A 1 88 ? 8.072 -6.830 68.189 1.00 59.03 88 HIS A C 1
ATOM 695 O O . HIS A 1 88 ? 7.270 -6.972 69.105 1.00 59.03 88 HIS A O 1
ATOM 701 N N . ALA A 1 89 ? 8.444 -7.857 67.415 1.00 48.44 89 ALA A N 1
ATOM 702 C CA . ALA A 1 89 ? 8.781 -9.191 67.944 1.00 48.44 89 ALA A CA 1
ATOM 703 C C . ALA A 1 89 ? 9.132 -10.175 66.819 1.00 48.44 89 ALA A C 1
ATOM 705 O O . ALA A 1 89 ? 8.309 -10.571 65.998 1.00 48.44 89 ALA A O 1
ATOM 706 N N . GLU A 1 90 ? 10.390 -10.587 66.859 1.00 59.09 90 GLU A N 1
ATOM 707 C CA . GLU A 1 90 ? 10.931 -11.842 66.361 1.00 59.09 90 GLU A CA 1
ATOM 708 C C . GLU A 1 90 ? 10.148 -13.044 66.924 1.00 59.09 90 GLU A C 1
ATOM 710 O O . GLU A 1 90 ? 10.040 -13.195 68.140 1.00 59.09 90 GLU A O 1
ATOM 715 N N . ALA A 1 91 ? 9.621 -13.910 66.054 1.00 47.38 91 ALA A N 1
ATOM 716 C CA . ALA A 1 91 ? 9.258 -15.281 66.410 1.00 47.38 91 ALA A CA 1
ATOM 717 C C . ALA A 1 91 ? 9.226 -16.185 65.166 1.00 47.38 91 ALA A C 1
ATOM 719 O O . ALA A 1 91 ? 8.299 -16.182 64.360 1.00 47.38 91 ALA A O 1
ATOM 720 N N . THR A 1 92 ? 10.310 -16.943 65.054 1.00 59.28 92 THR A N 1
ATOM 721 C CA . THR A 1 92 ? 10.501 -18.277 64.475 1.00 59.28 92 THR A CA 1
ATOM 722 C C . THR A 1 92 ? 9.277 -19.214 64.536 1.00 59.28 92 THR A C 1
ATOM 724 O O . THR A 1 92 ? 8.423 -19.054 65.402 1.00 59.28 92 THR A O 1
ATOM 727 N N . ILE A 1 93 ? 9.332 -20.278 63.708 1.00 47.69 93 ILE A N 1
ATOM 728 C CA . ILE A 1 93 ? 8.564 -21.557 63.670 1.00 47.69 93 ILE A CA 1
ATOM 729 C C . ILE A 1 93 ? 7.700 -21.616 62.391 1.00 47.69 93 ILE A C 1
ATOM 731 O O . ILE A 1 93 ? 6.754 -20.862 62.232 1.00 47.69 93 ILE A O 1
ATOM 735 N N . ALA A 1 94 ? 8.133 -22.288 61.320 1.00 48.94 94 ALA A N 1
ATOM 736 C CA . ALA A 1 94 ? 8.224 -23.737 61.079 1.00 48.94 94 ALA A CA 1
ATOM 737 C C . ALA A 1 94 ? 6.879 -24.433 60.769 1.00 48.94 94 ALA A C 1
ATOM 739 O O . ALA A 1 94 ? 5.963 -24.432 61.578 1.00 48.94 94 ALA A O 1
ATOM 740 N N . ALA A 1 95 ? 6.909 -25.127 59.626 1.00 50.06 95 ALA A N 1
ATOM 741 C CA . ALA A 1 95 ? 6.186 -26.344 59.255 1.00 50.06 95 ALA A CA 1
ATOM 742 C C . ALA A 1 95 ? 4.680 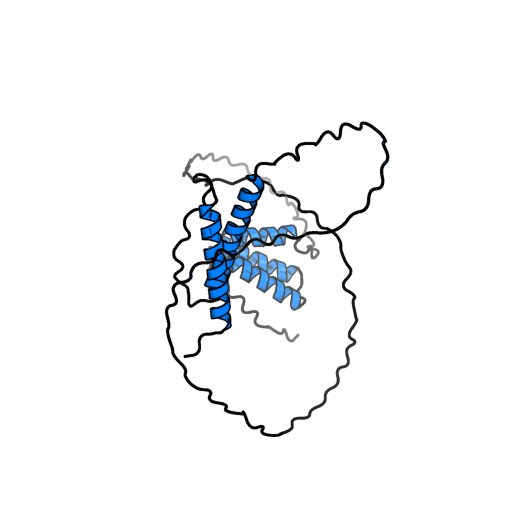-26.325 58.909 1.00 50.06 95 ALA A C 1
ATOM 744 O O . ALA A 1 95 ? 3.868 -25.581 59.439 1.00 50.06 95 ALA A O 1
ATOM 745 N N . ASP A 1 96 ? 4.398 -27.297 58.033 1.00 43.88 96 ASP A N 1
ATOM 746 C CA . ASP A 1 96 ? 3.145 -27.941 57.630 1.00 43.88 96 ASP A CA 1
ATOM 747 C C . ASP A 1 96 ? 2.241 -27.255 56.585 1.00 43.88 96 ASP A C 1
ATOM 749 O O . ASP A 1 96 ? 1.758 -26.147 56.762 1.00 43.88 96 ASP A O 1
ATOM 753 N N . GLN A 1 97 ? 2.089 -27.789 55.361 1.00 50.59 97 GLN A N 1
ATOM 754 C CA . GLN A 1 97 ? 1.616 -29.123 54.915 1.00 50.59 97 GLN A CA 1
ATOM 755 C C . GLN A 1 97 ? 0.089 -29.190 54.820 1.00 50.59 97 GLN A C 1
ATOM 757 O O . GLN A 1 97 ? -0.540 -29.592 55.781 1.00 50.59 97 GLN A O 1
ATOM 762 N N . ILE A 1 98 ? -0.478 -28.916 53.635 1.00 50.47 98 ILE A N 1
ATOM 763 C CA . ILE A 1 98 ? -1.668 -29.588 53.055 1.00 50.47 98 ILE A CA 1
ATOM 764 C C . ILE A 1 98 ? -1.790 -29.108 51.593 1.00 50.47 98 ILE A C 1
ATOM 766 O O . ILE A 1 98 ? -2.013 -27.933 51.342 1.00 50.47 98 ILE A O 1
ATOM 770 N N . SER A 1 99 ?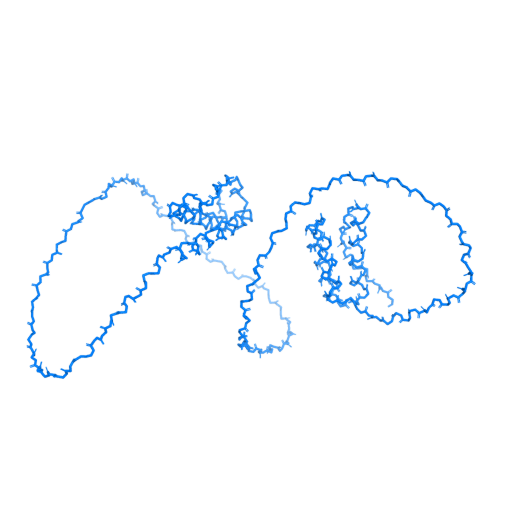 -1.421 -29.879 50.565 1.00 61.50 99 SER A N 1
ATOM 771 C CA . SER A 1 99 ? -2.128 -31.039 49.995 1.00 61.50 99 SER A CA 1
ATOM 772 C C . SER A 1 99 ? -3.624 -30.796 49.754 1.00 61.50 99 SER A C 1
ATOM 774 O O . SER A 1 99 ? -4.440 -30.904 50.665 1.00 61.50 99 SER A O 1
ATOM 776 N N . SER A 1 100 ? -3.988 -30.500 48.503 1.00 55.66 100 SER A N 1
ATOM 777 C CA . SER A 1 100 ? -5.335 -30.666 47.924 1.00 55.66 100 SER A CA 1
ATOM 778 C C . SER A 1 100 ? -5.172 -30.768 46.400 1.00 55.66 100 SER A C 1
ATOM 780 O O . SER A 1 100 ? -4.817 -29.797 45.744 1.00 55.66 100 SER A O 1
ATOM 782 N N . LYS A 1 101 ? -5.060 -31.995 45.868 1.00 50.69 101 LYS A N 1
ATOM 783 C CA . LYS A 1 101 ? -6.124 -32.743 45.159 1.00 50.69 101 LYS A CA 1
ATOM 784 C C . LYS A 1 101 ? -6.743 -31.924 44.015 1.00 50.69 101 LYS A C 1
ATOM 786 O O . LYS A 1 101 ? -7.437 -30.950 44.252 1.00 50.69 101 LYS A O 1
ATOM 791 N N . SER A 1 102 ? -6.361 -32.206 42.768 1.00 53.22 102 SER A N 1
ATOM 792 C CA . SER A 1 102 ? -6.907 -33.290 41.924 1.00 53.22 102 SER A CA 1
ATOM 793 C C . SER A 1 102 ? -8.363 -33.032 41.528 1.00 53.22 102 SER A C 1
ATOM 795 O O . SER A 1 102 ? -9.259 -33.071 42.365 1.00 53.22 102 SER A O 1
ATOM 797 N N . GLY A 1 103 ? -8.567 -32.783 40.233 1.00 49.38 103 GLY A N 1
ATOM 798 C CA . GLY A 1 103 ? -9.875 -32.578 39.620 1.00 49.38 103 GLY A CA 1
ATOM 799 C C . GLY A 1 103 ? -9.770 -32.379 38.108 1.00 49.38 103 GLY A C 1
ATOM 800 O O . GLY A 1 103 ? -10.076 -31.305 37.608 1.00 49.38 103 GLY A O 1
ATOM 801 N N . GLN A 1 104 ? -9.311 -33.409 37.393 1.00 49.84 104 GLN A N 1
ATOM 802 C CA . GLN A 1 104 ? -9.484 -33.553 35.944 1.00 49.84 104 GLN A CA 1
ATOM 803 C C . GLN A 1 104 ? -10.521 -34.664 35.719 1.00 49.84 104 GLN A C 1
ATOM 805 O O . GLN A 1 104 ? -10.371 -35.746 36.287 1.00 49.84 104 GLN A O 1
ATOM 810 N N . PRO A 1 105 ? -11.608 -34.392 34.981 1.00 55.44 105 PRO A N 1
ATOM 811 C CA . PRO A 1 105 ? -11.922 -35.193 33.789 1.00 55.44 105 PRO A CA 1
ATOM 812 C C . PRO A 1 105 ? -12.592 -34.315 32.705 1.00 55.44 105 PRO A C 1
ATOM 814 O O . PRO A 1 105 ? -13.248 -33.329 33.005 1.00 55.44 105 PRO A O 1
ATOM 817 N N . GLY A 1 106 ? -12.512 -34.560 31.408 1.00 48.38 106 GLY A N 1
ATOM 818 C CA . GLY A 1 106 ? -11.915 -35.623 30.629 1.00 48.38 106 GLY A CA 1
ATOM 819 C C . GLY A 1 106 ? -11.930 -35.167 29.167 1.00 48.38 106 GLY A C 1
ATOM 820 O O . GLY A 1 106 ? -12.782 -34.379 28.753 1.00 48.38 106 GLY A O 1
ATOM 821 N N . GLN A 1 107 ? -10.949 -35.622 28.399 1.00 51.78 107 GLN A N 1
ATOM 822 C CA . GLN A 1 107 ? -10.964 -35.489 26.948 1.00 51.78 107 GLN A CA 1
ATOM 823 C C . GLN A 1 107 ? -11.681 -36.705 26.348 1.00 51.78 107 GLN A C 1
ATOM 825 O O . GLN A 1 107 ? -11.433 -37.821 26.810 1.00 51.78 107 GLN A O 1
ATOM 830 N N . PRO A 1 108 ? -12.528 -36.539 25.319 1.00 60.41 108 PRO A N 1
ATOM 831 C CA . PRO A 1 108 ? -12.906 -37.647 24.461 1.00 60.41 108 PRO A CA 1
ATOM 832 C C . PRO A 1 108 ? -11.736 -37.980 23.527 1.00 60.41 108 PRO A C 1
ATOM 834 O O . PRO A 1 108 ? -11.335 -37.171 22.689 1.00 60.41 108 PRO A O 1
ATOM 837 N N . ALA A 1 109 ? -11.190 -39.181 23.708 1.00 43.25 109 ALA A N 1
ATOM 838 C CA . ALA A 1 109 ? -10.319 -39.837 22.750 1.00 43.25 109 ALA A CA 1
ATOM 839 C C . ALA A 1 109 ? -11.121 -40.161 21.481 1.00 43.25 109 ALA A C 1
ATOM 841 O O . ALA A 1 109 ? -12.181 -40.783 21.557 1.00 43.25 109 ALA A O 1
ATOM 842 N N . VAL A 1 110 ? -10.613 -39.746 20.323 1.00 59.38 110 VAL A N 1
ATOM 843 C CA . VAL A 1 110 ? -10.974 -40.358 19.044 1.00 59.38 110 VAL A CA 1
ATOM 844 C C . VAL A 1 110 ? -9.680 -40.891 18.460 1.00 59.38 110 VAL A C 1
ATOM 846 O O . VAL A 1 110 ? -8.822 -40.134 18.007 1.00 59.38 110 VAL A O 1
ATOM 849 N N . ASP A 1 111 ? -9.546 -42.209 18.553 1.00 46.00 111 ASP A N 1
ATOM 850 C CA . ASP A 1 111 ? -8.536 -43.001 17.876 1.00 46.00 111 ASP A CA 1
ATOM 851 C C . ASP A 1 111 ? -8.648 -42.803 16.364 1.00 46.00 111 ASP A C 1
ATOM 853 O O . ASP A 1 111 ? -9.703 -42.996 15.758 1.00 46.00 111 ASP A O 1
ATOM 857 N N . THR A 1 112 ? -7.538 -42.475 15.715 1.00 49.66 112 THR A N 1
ATOM 858 C CA . THR A 1 112 ? -7.350 -42.832 14.309 1.00 49.66 112 THR A CA 1
ATOM 859 C C . THR A 1 112 ? -5.903 -43.253 14.121 1.00 49.66 112 THR A C 1
ATOM 861 O O . THR A 1 112 ? -4.990 -42.445 13.977 1.00 49.66 112 THR A O 1
ATOM 864 N N . HIS A 1 113 ? -5.718 -44.568 14.175 1.00 57.12 113 HIS A N 1
ATOM 865 C CA . HIS A 1 113 ? -4.523 -45.273 13.752 1.00 57.12 113 HIS A CA 1
ATOM 866 C C . HIS A 1 113 ? -4.309 -45.086 12.248 1.00 57.12 113 HIS A C 1
ATOM 868 O O . HIS A 1 113 ? -5.144 -45.534 11.473 1.00 57.12 113 HIS A O 1
ATOM 874 N N . HIS A 1 114 ? -3.165 -44.537 11.838 1.00 48.66 114 HIS A N 1
ATOM 875 C CA . HIS A 1 114 ? -2.519 -44.908 10.577 1.00 48.66 114 HIS A CA 1
ATOM 876 C C . HIS A 1 114 ? -0.996 -44.802 10.728 1.00 48.66 114 HIS A C 1
ATOM 878 O O . HIS A 1 114 ? -0.396 -43.745 10.555 1.00 48.66 114 HIS A O 1
ATOM 884 N N . SER A 1 115 ? -0.390 -45.941 11.074 1.00 52.03 115 SER A N 1
ATOM 885 C CA . SER A 1 115 ? 1.014 -46.248 10.800 1.00 52.03 115 SER A CA 1
ATOM 886 C C . SER A 1 115 ? 1.195 -46.481 9.303 1.00 52.03 115 SER A C 1
ATOM 888 O O . SER A 1 115 ? 0.528 -47.352 8.755 1.00 52.03 115 SER A O 1
ATOM 890 N N . LEU A 1 116 ? 2.127 -45.761 8.685 1.00 53.53 116 LEU A N 1
ATOM 891 C CA . LEU A 1 116 ? 2.874 -46.153 7.484 1.00 53.53 116 LEU A CA 1
ATOM 892 C C . LEU A 1 116 ? 4.258 -45.518 7.660 1.00 53.53 116 LEU A C 1
ATOM 894 O O . LEU A 1 116 ? 4.401 -44.300 7.655 1.00 53.53 116 LEU A O 1
ATOM 898 N N . GLU A 1 117 ? 5.161 -46.270 8.276 1.00 43.88 117 GLU A N 1
ATOM 899 C CA . GLU A 1 117 ? 6.275 -46.930 7.587 1.00 43.88 117 GLU A CA 1
ATOM 900 C C . GLU A 1 117 ? 7.252 -45.950 6.927 1.00 43.88 117 GLU A C 1
ATOM 902 O O . GLU A 1 117 ? 7.035 -45.371 5.868 1.00 43.88 117 GLU A O 1
ATOM 907 N N . VAL A 1 118 ? 8.350 -45.807 7.663 1.00 49.59 118 VAL A N 1
ATOM 908 C CA . VAL A 1 118 ? 9.693 -45.403 7.269 1.00 49.59 118 VAL A CA 1
ATOM 909 C C . VAL A 1 118 ? 10.058 -45.958 5.892 1.00 49.59 118 VAL A C 1
ATOM 911 O O . VAL A 1 118 ? 10.141 -47.172 5.735 1.00 49.59 118 VAL A O 1
ATOM 914 N N . ASP A 1 119 ? 10.411 -45.077 4.956 1.00 49.22 119 ASP A N 1
ATOM 915 C CA . ASP A 1 119 ? 11.376 -45.432 3.918 1.00 49.22 119 ASP A CA 1
ATOM 916 C C . ASP A 1 119 ? 12.573 -44.481 3.988 1.00 49.22 119 ASP A C 1
ATOM 918 O O . ASP A 1 119 ? 12.451 -43.257 4.095 1.00 49.22 119 ASP A O 1
ATOM 922 N N . LYS A 1 120 ? 13.743 -45.101 4.061 1.00 56.28 120 LYS A N 1
ATOM 923 C CA . LYS A 1 120 ? 15.014 -44.549 4.513 1.00 56.28 120 LYS A CA 1
ATOM 924 C C . LYS A 1 120 ? 15.967 -44.657 3.331 1.00 56.28 120 LYS A C 1
ATOM 926 O O . LYS A 1 120 ? 16.753 -45.592 3.259 1.00 56.28 120 LYS A O 1
ATOM 931 N N . THR A 1 121 ? 15.883 -43.724 2.389 1.00 58.84 121 THR A N 1
ATOM 932 C CA . THR A 1 121 ? 16.791 -43.700 1.235 1.00 58.84 121 THR A CA 1
ATOM 933 C C . THR A 1 121 ? 17.836 -42.601 1.396 1.00 58.84 121 THR A C 1
ATOM 935 O O . THR A 1 121 ? 17.540 -41.414 1.246 1.00 58.84 121 THR A O 1
ATOM 938 N N . GLU A 1 122 ? 19.060 -43.025 1.715 1.00 45.91 122 GLU A N 1
ATOM 939 C CA . GLU A 1 122 ? 20.302 -42.262 1.570 1.00 45.91 122 GLU A CA 1
ATOM 940 C C . GLU A 1 122 ? 20.459 -41.705 0.143 1.00 45.91 122 GLU A C 1
ATOM 942 O O . GLU A 1 122 ? 20.374 -42.471 -0.821 1.00 45.91 122 GLU A O 1
ATOM 947 N N . PRO A 1 123 ? 20.799 -40.418 -0.032 1.00 55.44 123 PRO A N 1
ATOM 948 C CA . PRO A 1 123 ? 21.452 -39.959 -1.243 1.00 55.44 123 PRO A CA 1
ATOM 949 C C . PRO A 1 123 ? 22.968 -40.154 -1.116 1.00 55.44 123 PRO A C 1
ATOM 951 O O . PRO A 1 123 ? 23.681 -39.434 -0.419 1.00 55.44 123 PRO A O 1
ATOM 954 N N . LYS A 1 124 ? 23.411 -41.187 -1.827 1.00 55.50 124 LYS A N 1
ATOM 955 C CA . LYS A 1 124 ? 24.783 -41.564 -2.155 1.00 55.50 124 LYS A CA 1
ATOM 956 C C . LYS A 1 124 ? 25.526 -40.404 -2.825 1.00 55.50 124 LYS A C 1
ATOM 958 O O . LYS A 1 124 ? 25.025 -39.819 -3.785 1.00 55.50 124 LYS A O 1
ATOM 963 N N . GLY A 1 125 ? 26.719 -40.105 -2.314 1.00 47.03 125 GLY A N 1
ATOM 964 C CA . GLY A 1 125 ? 27.645 -39.149 -2.909 1.00 47.03 125 GLY A CA 1
ATOM 965 C C . GLY A 1 125 ? 28.098 -39.566 -4.307 1.00 47.03 125 GLY A C 1
ATOM 966 O O . GLY A 1 125 ? 28.252 -40.755 -4.588 1.00 47.03 125 GLY A O 1
ATOM 967 N N . TYR A 1 126 ? 28.326 -38.561 -5.149 1.00 49.94 126 TYR A N 1
ATOM 968 C CA . TYR A 1 126 ? 29.183 -38.658 -6.319 1.00 49.94 126 TYR A CA 1
ATOM 969 C C . TYR A 1 126 ? 30.080 -37.426 -6.379 1.00 49.94 126 TYR A C 1
ATOM 971 O O . TYR A 1 126 ? 29.628 -36.291 -6.222 1.00 49.94 126 TYR A O 1
ATOM 979 N N . ASP A 1 127 ? 31.352 -37.751 -6.550 1.00 43.66 127 ASP A N 1
ATOM 980 C CA . ASP A 1 127 ? 32.532 -36.919 -6.668 1.00 43.66 127 ASP A CA 1
ATOM 981 C C . ASP A 1 127 ? 32.502 -35.933 -7.845 1.00 43.66 127 ASP A C 1
ATOM 983 O O . ASP A 1 127 ? 31.955 -36.204 -8.913 1.00 43.66 127 ASP A O 1
ATOM 987 N N . GLU A 1 128 ? 33.155 -34.796 -7.592 1.00 49.81 128 GLU A N 1
ATOM 988 C CA . GLU A 1 128 ? 34.269 -34.257 -8.380 1.00 49.81 128 GLU A CA 1
ATOM 989 C C . GLU A 1 128 ? 34.145 -34.280 -9.909 1.00 49.81 128 GLU A C 1
ATOM 991 O O . GLU A 1 128 ? 34.421 -35.289 -10.543 1.00 49.81 128 GLU A O 1
ATOM 996 N N . LEU A 1 129 ? 33.924 -33.104 -10.509 1.00 53.16 129 LEU A N 1
ATOM 997 C CA . LEU A 1 129 ? 34.792 -32.630 -11.588 1.00 53.16 129 LEU A CA 1
ATOM 998 C C . LEU A 1 129 ? 34.959 -31.108 -11.513 1.00 53.16 129 LEU A C 1
ATOM 1000 O O . LEU A 1 129 ? 34.018 -30.345 -11.305 1.00 53.16 129 LEU A O 1
ATOM 1004 N N . ALA A 1 130 ? 36.219 -30.722 -11.662 1.00 51.06 130 ALA A N 1
ATOM 1005 C CA . ALA A 1 130 ? 36.788 -29.391 -11.635 1.00 51.06 130 ALA A CA 1
ATOM 1006 C C . ALA A 1 130 ? 36.083 -28.349 -12.521 1.00 51.06 130 ALA A C 1
ATOM 1008 O O . ALA A 1 130 ? 35.741 -28.622 -13.666 1.00 51.06 130 ALA A O 1
ATOM 1009 N N . SER A 1 131 ? 36.059 -27.101 -12.049 1.00 46.91 131 SER A N 1
ATOM 1010 C CA . SER A 1 131 ? 36.559 -25.993 -12.867 1.00 46.91 131 SER A CA 1
ATOM 1011 C C . SER A 1 131 ? 37.100 -24.901 -11.957 1.00 46.91 131 SER A C 1
ATOM 1013 O O . SER A 1 131 ? 36.376 -24.158 -11.300 1.00 46.91 131 SER A O 1
ATOM 1015 N N . ARG A 1 132 ? 38.423 -24.900 -11.904 1.00 47.34 132 ARG A N 1
ATOM 1016 C CA . ARG A 1 132 ? 39.299 -23.828 -11.466 1.00 47.34 132 ARG A CA 1
ATOM 1017 C C . ARG A 1 132 ? 39.253 -22.763 -12.560 1.00 47.34 132 ARG A C 1
ATOM 1019 O O . ARG A 1 132 ? 39.424 -23.134 -13.711 1.00 47.34 132 ARG A O 1
ATOM 1026 N N . ASP A 1 133 ? 39.008 -21.513 -12.201 1.00 50.12 133 ASP A N 1
ATOM 1027 C CA . ASP A 1 133 ? 39.797 -20.403 -12.730 1.00 50.12 133 ASP A CA 1
ATOM 1028 C C . ASP A 1 133 ? 39.740 -19.234 -11.747 1.00 50.12 133 ASP A C 1
ATOM 1030 O O . ASP A 1 133 ? 38.685 -18.760 -11.319 1.00 50.12 133 ASP A O 1
ATOM 1034 N N . ASP A 1 134 ? 40.949 -18.895 -11.324 1.00 49.47 134 ASP A N 1
ATOM 1035 C CA . ASP A 1 134 ? 41.351 -17.734 -10.566 1.00 49.47 134 ASP A CA 1
ATOM 1036 C C . ASP A 1 134 ? 41.035 -16.466 -11.368 1.00 49.47 134 ASP A C 1
ATOM 1038 O O . ASP A 1 134 ? 41.434 -16.378 -12.520 1.00 49.47 134 ASP A O 1
ATOM 1042 N N . ASP A 1 135 ? 40.432 -15.452 -10.746 1.00 49.78 135 ASP A N 1
ATOM 1043 C CA . ASP A 1 135 ? 40.864 -14.081 -11.015 1.00 49.78 135 ASP A CA 1
ATOM 1044 C C . ASP A 1 135 ? 40.597 -13.164 -9.822 1.00 49.78 135 ASP A C 1
ATOM 1046 O O . ASP A 1 135 ? 39.491 -13.009 -9.296 1.00 49.78 135 ASP A O 1
ATOM 1050 N N . ALA A 1 136 ? 41.699 -12.589 -9.360 1.00 50.09 136 ALA A N 1
ATOM 1051 C CA . ALA A 1 136 ? 41.804 -11.742 -8.200 1.00 50.09 136 ALA A CA 1
ATOM 1052 C C . ALA A 1 136 ? 41.352 -10.314 -8.525 1.00 50.09 136 ALA A C 1
ATOM 1054 O O . ALA A 1 136 ? 41.995 -9.607 -9.295 1.00 50.09 136 ALA A O 1
ATOM 1055 N N . ALA A 1 137 ? 40.333 -9.829 -7.819 1.00 45.56 137 ALA A N 1
ATOM 1056 C CA . ALA A 1 137 ? 40.132 -8.399 -7.614 1.00 45.56 137 ALA A CA 1
ATOM 1057 C C . ALA A 1 137 ? 39.800 -8.143 -6.142 1.00 45.56 137 ALA A C 1
ATOM 1059 O O . ALA A 1 137 ? 38.656 -8.075 -5.700 1.00 45.56 137 ALA A O 1
ATOM 1060 N N . SER A 1 138 ? 40.879 -8.030 -5.373 1.00 55.12 138 SER A N 1
ATOM 1061 C CA . SER A 1 138 ? 40.917 -7.484 -4.024 1.00 55.12 138 SER A CA 1
ATOM 1062 C C . SER A 1 138 ? 40.437 -6.029 -4.037 1.00 55.12 138 SER A C 1
ATOM 1064 O O . SER A 1 138 ? 41.187 -5.128 -4.412 1.00 55.12 138 SER A O 1
ATOM 1066 N N . MET A 1 139 ? 39.203 -5.784 -3.593 1.00 43.84 139 MET A N 1
ATOM 1067 C CA . MET A 1 139 ? 38.740 -4.456 -3.185 1.00 43.84 139 MET A CA 1
ATOM 1068 C C . MET A 1 139 ? 38.153 -4.514 -1.770 1.00 43.84 139 MET A C 1
ATOM 1070 O O . MET A 1 139 ? 36.992 -4.824 -1.539 1.00 43.84 139 MET A O 1
ATOM 1074 N N . LYS A 1 140 ? 39.054 -4.258 -0.816 1.00 43.41 140 LYS A N 1
ATOM 1075 C CA . LYS A 1 140 ? 38.869 -3.618 0.498 1.00 43.41 140 LYS A CA 1
ATOM 1076 C C . LYS A 1 140 ? 37.422 -3.519 1.017 1.00 43.41 140 LYS A C 1
ATOM 1078 O O . LYS A 1 140 ? 36.725 -2.533 0.802 1.00 43.41 140 LYS A O 1
ATOM 1083 N N . SER A 1 141 ? 37.060 -4.494 1.847 1.00 35.28 141 SER A N 1
ATOM 1084 C CA . SER A 1 141 ? 35.972 -4.411 2.825 1.00 35.28 141 SER A CA 1
ATOM 1085 C C . SER A 1 141 ? 36.279 -3.326 3.868 1.00 35.28 141 SER A C 1
ATOM 1087 O O . SER A 1 141 ? 37.114 -3.527 4.752 1.00 35.28 141 SER A O 1
ATOM 1089 N N . SER A 1 142 ? 35.591 -2.186 3.779 1.00 45.41 142 SER A N 1
ATOM 1090 C CA . SER A 1 142 ? 35.539 -1.185 4.847 1.00 45.41 142 SER A CA 1
ATOM 1091 C C . SER A 1 142 ? 34.416 -1.549 5.817 1.00 45.41 142 SER A C 1
ATOM 1093 O O . SER A 1 142 ? 33.233 -1.470 5.491 1.00 45.41 142 SER A O 1
ATOM 1095 N N . VAL A 1 143 ? 34.809 -1.986 7.011 1.00 41.62 143 VAL A N 1
ATOM 1096 C CA . VAL A 1 143 ? 33.929 -2.187 8.162 1.00 41.62 143 VAL A CA 1
ATOM 1097 C C . VAL A 1 143 ? 33.426 -0.818 8.621 1.00 41.62 143 VAL A C 1
ATOM 1099 O O . VAL A 1 143 ? 34.157 -0.063 9.258 1.00 41.62 143 VAL A O 1
ATOM 1102 N N . VAL A 1 144 ? 32.168 -0.504 8.310 1.00 47.69 144 VAL A N 1
ATOM 1103 C CA . VAL A 1 144 ? 31.408 0.551 8.988 1.00 47.69 144 VAL A CA 1
ATOM 1104 C C . VAL A 1 144 ? 30.524 -0.122 10.030 1.00 47.69 144 VAL A C 1
ATOM 1106 O O . VAL A 1 144 ? 29.667 -0.950 9.729 1.00 47.69 144 VAL A O 1
ATOM 1109 N N . THR A 1 145 ? 30.789 0.208 11.286 1.00 44.44 145 THR A N 1
ATOM 1110 C CA . THR A 1 145 ? 29.998 -0.174 12.452 1.00 44.44 145 THR A CA 1
ATOM 1111 C C . THR A 1 145 ? 28.581 0.412 12.358 1.00 44.44 145 THR A C 1
ATOM 1113 O O . THR A 1 145 ? 28.432 1.584 12.012 1.00 44.44 145 THR A O 1
ATOM 1116 N N . PRO A 1 146 ? 27.513 -0.334 12.711 1.00 44.97 146 PRO A N 1
ATOM 1117 C CA . PRO A 1 146 ? 26.177 0.241 12.804 1.00 44.97 146 PRO A CA 1
ATOM 1118 C C . PRO A 1 146 ? 26.100 1.123 14.055 1.00 44.97 146 PRO A C 1
ATOM 1120 O O . PRO A 1 146 ? 26.006 0.639 15.187 1.00 44.97 146 PRO A O 1
ATOM 1123 N N . GLY A 1 147 ? 26.178 2.434 13.842 1.00 41.47 147 GLY A N 1
ATOM 1124 C CA . GLY A 1 147 ? 25.896 3.446 14.850 1.00 41.47 147 GLY A CA 1
ATOM 1125 C C . GLY A 1 147 ? 24.443 3.358 15.314 1.00 41.47 147 GLY A C 1
ATOM 1126 O O . GLY A 1 147 ? 23.505 3.421 14.522 1.00 41.47 147 GLY A O 1
ATOM 1127 N N . LYS A 1 148 ? 24.271 3.196 16.627 1.00 49.06 148 LYS A N 1
ATOM 1128 C CA . LYS A 1 148 ? 23.013 3.377 17.353 1.00 49.06 148 LYS A CA 1
ATOM 1129 C C . LYS A 1 148 ? 22.542 4.829 17.217 1.00 49.06 148 LYS A C 1
ATOM 1131 O O . LYS A 1 148 ? 23.038 5.691 17.936 1.00 49.06 148 LYS A O 1
ATOM 1136 N N . ASN A 1 149 ? 21.515 5.061 16.406 1.00 41.75 149 ASN A N 1
ATOM 1137 C CA . ASN A 1 149 ? 20.717 6.288 16.436 1.00 41.75 149 ASN A CA 1
ATOM 1138 C C . ASN A 1 149 ? 19.294 5.847 16.825 1.00 41.75 149 ASN A C 1
ATOM 1140 O O . ASN A 1 149 ? 18.579 5.253 16.030 1.00 41.75 149 ASN A O 1
ATOM 1144 N N . SER A 1 150 ? 18.959 5.794 18.114 1.00 44.31 150 SER A N 1
ATOM 1145 C CA . SER A 1 150 ? 18.434 6.931 18.882 1.00 44.31 150 SER A CA 1
ATOM 1146 C C . SER A 1 150 ? 17.214 7.574 18.215 1.00 44.31 150 SER A C 1
ATOM 1148 O O . SER A 1 150 ? 17.354 8.486 17.412 1.00 44.31 150 SER A O 1
ATOM 1150 N N . GLY A 1 151 ? 16.034 7.090 18.612 1.00 50.25 151 GLY A N 1
ATOM 1151 C CA . GLY A 1 151 ? 14.846 7.900 18.888 1.00 50.25 151 GLY A CA 1
ATOM 1152 C C . GLY A 1 151 ? 14.353 8.841 17.794 1.00 50.25 151 GLY A C 1
ATOM 1153 O O . GLY A 1 151 ? 14.632 10.033 17.849 1.00 50.25 151 GLY A O 1
ATOM 1154 N N . PHE A 1 152 ? 13.477 8.339 16.924 1.00 36.75 152 PHE A N 1
ATOM 1155 C CA . PHE A 1 152 ? 12.467 9.188 16.300 1.00 36.75 152 PHE A CA 1
ATOM 1156 C C . PHE A 1 152 ? 11.125 8.909 16.962 1.00 36.75 152 PHE A C 1
ATOM 1158 O O . PHE A 1 152 ? 10.591 7.801 16.937 1.00 36.75 152 PHE A O 1
ATOM 1165 N N . SER A 1 153 ? 10.667 9.941 17.654 1.00 44.53 153 SER A N 1
ATOM 1166 C CA . SER A 1 153 ? 9.399 10.057 18.343 1.00 44.53 153 SER A CA 1
ATOM 1167 C C . SER A 1 153 ? 8.219 9.808 17.411 1.00 44.53 153 SER A C 1
ATOM 1169 O O . SER A 1 153 ? 8.093 10.422 16.353 1.00 44.53 153 SER A O 1
ATOM 1171 N N . ASP A 1 154 ? 7.344 8.938 17.897 1.00 43.94 154 ASP A N 1
ATOM 1172 C CA . ASP A 1 154 ? 5.957 8.726 17.510 1.00 43.94 154 ASP A CA 1
ATOM 1173 C C . ASP A 1 154 ? 5.190 10.063 17.578 1.00 43.94 154 ASP A C 1
ATOM 1175 O O . ASP A 1 154 ? 4.677 10.462 18.625 1.00 43.94 154 ASP A O 1
ATOM 1179 N N . VAL A 1 155 ? 5.177 10.814 16.473 1.00 46.72 155 VAL A N 1
ATOM 1180 C CA . VAL A 1 155 ? 4.238 11.922 16.282 1.00 46.72 155 VAL A CA 1
ATOM 1181 C C . VAL A 1 155 ? 2.954 11.316 15.744 1.00 46.72 155 VAL A C 1
ATOM 1183 O O . VAL A 1 155 ? 2.819 10.992 14.565 1.00 46.72 155 VAL A O 1
ATOM 1186 N N . ALA A 1 156 ? 2.008 11.157 16.662 1.00 48.12 156 ALA A N 1
ATOM 1187 C CA . ALA A 1 156 ? 0.625 10.841 16.386 1.00 48.12 156 ALA A CA 1
ATOM 1188 C C . ALA A 1 156 ? 0.019 11.879 15.423 1.00 48.12 156 ALA A C 1
ATOM 1190 O O . ALA A 1 156 ? -0.465 12.931 15.841 1.00 48.12 156 ALA A O 1
ATOM 1191 N N . ALA A 1 157 ? -0.004 11.563 14.127 1.00 41.69 157 ALA A N 1
ATOM 1192 C CA . ALA A 1 157 ? -0.897 12.215 13.179 1.00 41.69 157 ALA A CA 1
ATOM 1193 C C . ALA A 1 157 ? -2.325 11.715 13.445 1.00 41.69 157 ALA A C 1
ATOM 1195 O O . ALA A 1 157 ? -2.792 10.697 12.932 1.00 41.69 157 ALA A O 1
ATOM 1196 N N . SER A 1 158 ? -2.981 12.428 14.353 1.00 44.78 158 SER A N 1
ATOM 1197 C CA . SER A 1 158 ? -4.411 12.389 14.606 1.00 44.78 158 SER A CA 1
ATOM 1198 C C . SER A 1 158 ? -5.182 12.854 13.364 1.00 44.78 158 SER A C 1
ATOM 1200 O O . SER A 1 158 ? -4.890 13.919 12.837 1.00 44.78 158 SER A O 1
ATOM 1202 N N . PHE A 1 159 ? -6.163 12.042 12.950 1.00 43.72 159 PHE A N 1
ATOM 1203 C CA . PHE A 1 159 ? -7.430 12.388 12.283 1.00 43.72 159 PHE A CA 1
ATOM 1204 C C . PHE A 1 159 ? -7.502 13.679 11.451 1.00 43.72 159 PHE A C 1
ATOM 1206 O O . PHE A 1 159 ? -7.488 14.751 12.035 1.00 43.72 159 PHE A O 1
ATOM 1213 N N . VAL A 1 160 ? -7.875 13.555 10.168 1.00 39.47 160 VAL A N 1
ATOM 1214 C CA . VAL A 1 160 ? -9.182 14.020 9.649 1.00 39.47 160 VAL A CA 1
ATOM 1215 C C . VAL A 1 160 ? -9.560 13.127 8.461 1.00 39.47 160 VAL A C 1
ATOM 1217 O O . VAL A 1 160 ? -8.781 12.948 7.530 1.00 39.47 160 VAL A O 1
ATOM 1220 N N . GLY A 1 161 ? -10.745 12.518 8.520 1.00 48.72 161 GLY A N 1
ATOM 1221 C CA . GLY A 1 161 ? -11.333 11.829 7.379 1.00 48.72 161 GLY A CA 1
ATOM 1222 C C . GLY A 1 161 ? -11.846 12.848 6.371 1.00 48.72 161 GLY A C 1
ATOM 1223 O O . GLY A 1 161 ? -12.714 13.649 6.709 1.00 48.72 161 GLY A O 1
ATOM 1224 N N . ASN A 1 162 ? -11.348 12.789 5.139 1.00 33.75 162 ASN A N 1
ATOM 1225 C CA . ASN A 1 162 ? -11.934 13.549 4.046 1.00 33.75 162 ASN A CA 1
ATOM 1226 C C . ASN A 1 162 ? -12.989 12.689 3.353 1.00 33.75 162 ASN A C 1
ATOM 1228 O O . ASN A 1 162 ? -12.706 11.743 2.621 1.00 33.75 162 ASN A O 1
ATOM 1232 N N . SER A 1 163 ? -14.218 13.042 3.718 1.00 44.16 163 SER A N 1
ATOM 1233 C CA . SER A 1 163 ? -15.492 12.751 3.081 1.00 44.16 163 SER A CA 1
ATOM 1234 C C . SER A 1 163 ? -15.428 12.794 1.553 1.00 44.16 163 SER A C 1
ATOM 1236 O O . SER A 1 163 ? -14.742 13.636 0.977 1.00 44.16 163 SER A O 1
ATOM 1238 N N . LEU A 1 164 ? -16.225 11.916 0.935 1.00 43.88 164 LEU A N 1
ATOM 1239 C CA . LEU A 1 164 ? -16.669 11.980 -0.454 1.00 43.88 164 LEU A CA 1
ATOM 1240 C C . LEU A 1 164 ? -16.896 13.431 -0.900 1.00 43.88 164 LEU A C 1
ATOM 1242 O O . LEU A 1 164 ? -17.737 14.124 -0.324 1.00 43.88 164 LEU A O 1
ATOM 1246 N N . TYR A 1 165 ? -16.215 13.838 -1.968 1.00 39.72 165 TYR A N 1
ATOM 1247 C CA . TYR A 1 165 ? -16.696 14.919 -2.814 1.00 39.72 165 TYR A CA 1
ATOM 1248 C C . TYR A 1 165 ? -17.680 14.329 -3.821 1.00 39.72 165 TYR A C 1
ATOM 1250 O O . TYR A 1 165 ? -17.303 13.711 -4.816 1.00 39.72 165 TYR A O 1
ATOM 1258 N N . ASP A 1 166 ? -18.955 14.519 -3.504 1.00 42.72 166 ASP A N 1
ATOM 1259 C CA . ASP A 1 166 ? -20.057 14.563 -4.453 1.00 42.72 166 ASP A CA 1
ATOM 1260 C C . ASP A 1 166 ? -19.781 15.700 -5.453 1.00 42.72 166 ASP A C 1
ATOM 1262 O O . ASP A 1 166 ? -19.923 16.883 -5.138 1.00 42.72 166 ASP A O 1
ATOM 1266 N N . SER A 1 167 ? -19.273 15.348 -6.637 1.00 44.56 167 SER A N 1
ATOM 1267 C CA . SER A 1 167 ? -19.036 16.304 -7.722 1.00 44.56 167 SER A CA 1
ATOM 1268 C C . SER A 1 167 ? -20.339 16.526 -8.477 1.00 44.56 167 SER A C 1
ATOM 1270 O O . SER A 1 167 ? -20.577 15.956 -9.543 1.00 44.56 167 SER A O 1
ATOM 1272 N N . VAL A 1 168 ? -21.192 17.367 -7.897 1.00 41.22 168 VAL A N 1
ATOM 1273 C CA . VAL A 1 168 ? -22.366 17.905 -8.576 1.00 41.22 168 VAL A CA 1
ATOM 1274 C C . VAL A 1 168 ? -21.903 18.864 -9.673 1.00 41.22 168 VAL A C 1
ATOM 1276 O O . VAL A 1 168 ? -21.235 19.869 -9.433 1.00 41.22 168 VAL A O 1
ATOM 1279 N N . LEU A 1 169 ? -22.295 18.518 -10.895 1.00 50.91 169 LEU A N 1
ATOM 1280 C CA . LEU A 1 169 ? -22.327 19.352 -12.088 1.00 50.91 169 LEU A CA 1
ATOM 1281 C C . LEU A 1 169 ? -22.886 20.755 -11.798 1.00 50.91 169 LEU A C 1
ATOM 1283 O O . LEU A 1 169 ? -24.090 20.909 -11.609 1.00 50.91 169 LEU A O 1
ATOM 1287 N N . CYS A 1 170 ? -22.048 21.785 -11.906 1.00 42.03 170 CYS A N 1
ATOM 1288 C CA . CYS A 1 170 ? -22.504 23.159 -12.117 1.00 42.03 170 CYS A CA 1
ATOM 1289 C C . CYS A 1 170 ? -21.848 23.733 -13.372 1.00 42.03 170 CYS A C 1
ATOM 1291 O O . CYS A 1 170 ? -20.803 24.376 -13.346 1.00 42.03 170 CYS A O 1
ATOM 1293 N N . ARG A 1 171 ? -22.530 23.478 -14.489 1.00 49.66 171 ARG A N 1
ATOM 1294 C CA . ARG A 1 171 ? -22.489 24.280 -15.708 1.00 49.66 171 ARG A CA 1
ATOM 1295 C C . ARG A 1 171 ? -23.091 25.651 -15.383 1.00 49.66 171 ARG A C 1
ATOM 1297 O O . ARG A 1 171 ? -24.283 25.727 -15.101 1.00 49.66 171 ARG A O 1
ATOM 1304 N N . ALA A 1 172 ? -22.297 26.713 -15.460 1.00 45.59 172 ALA A N 1
ATOM 1305 C CA . ALA A 1 172 ? -22.797 28.078 -15.573 1.00 45.59 172 ALA A CA 1
ATOM 1306 C C . ALA A 1 172 ? -21.984 28.812 -16.641 1.00 45.59 172 ALA A C 1
ATOM 1308 O O . ALA A 1 172 ? -20.842 29.212 -16.441 1.00 45.59 172 ALA A O 1
ATOM 1309 N N . ASP A 1 173 ? -22.622 28.906 -17.798 1.00 49.41 173 ASP A N 1
ATOM 1310 C CA . ASP A 1 173 ? -22.321 29.811 -18.893 1.00 49.41 173 ASP A CA 1
ATOM 1311 C C . ASP A 1 173 ? -22.482 31.258 -18.392 1.00 49.41 173 ASP A C 1
ATOM 1313 O O . ASP A 1 173 ? -23.505 31.585 -17.785 1.00 49.41 173 ASP A O 1
ATOM 1317 N N . SER A 1 174 ? -21.498 32.126 -18.618 1.00 61.19 174 SER A N 1
ATOM 1318 C CA . SER A 1 174 ? -21.682 33.586 -18.628 1.00 61.19 174 SER A CA 1
ATOM 1319 C C . SER A 1 174 ? -20.458 34.240 -19.246 1.00 61.19 174 SER A C 1
ATOM 1321 O O . SER A 1 174 ? -19.405 34.364 -18.623 1.00 61.19 174 SER A O 1
ATOM 1323 N N . GLY A 1 175 ? -20.608 34.625 -20.510 1.00 56.31 175 GLY A N 1
ATOM 1324 C CA . GLY A 1 175 ? -19.612 35.388 -21.238 1.00 56.31 175 GLY A CA 1
ATOM 1325 C C . GLY A 1 175 ? -19.489 36.831 -20.753 1.00 56.31 175 GLY A C 1
ATOM 1326 O O . GLY A 1 175 ? -20.407 37.404 -20.173 1.00 56.31 175 GLY A O 1
ATOM 1327 N N . SER A 1 176 ? -18.354 37.434 -21.086 1.00 52.25 176 SER A N 1
ATOM 1328 C CA . SER A 1 176 ? -18.260 38.863 -21.368 1.00 52.25 176 SER A CA 1
ATOM 1329 C C . SER A 1 176 ? -17.058 39.079 -22.289 1.00 52.25 176 SER A C 1
ATOM 1331 O O . SER A 1 176 ? -15.935 38.769 -21.886 1.00 52.25 176 SER A O 1
ATOM 1333 N N . PRO A 1 177 ? -17.263 39.555 -23.527 1.00 70.31 177 PRO A N 1
ATOM 1334 C CA . PRO A 1 177 ? -16.186 39.941 -24.415 1.00 70.31 177 PRO A CA 1
ATOM 1335 C C . PRO A 1 177 ? -15.815 41.380 -24.077 1.00 70.31 177 PRO A C 1
ATOM 1337 O O . PRO A 1 177 ? -16.636 42.269 -24.260 1.00 70.31 177 PRO A O 1
ATOM 1340 N N . ASP A 1 178 ? -14.596 41.627 -23.606 1.00 58.62 178 ASP A N 1
ATOM 1341 C CA . ASP A 1 178 ? -14.038 42.960 -23.790 1.00 58.62 178 ASP A CA 1
ATOM 1342 C C . ASP A 1 178 ? -12.548 42.934 -24.092 1.00 58.62 178 ASP A C 1
ATOM 1344 O O . ASP A 1 178 ? -11.706 42.331 -23.424 1.00 58.62 178 ASP A O 1
ATOM 1348 N N . HIS A 1 179 ? -12.302 43.576 -25.217 1.00 57.50 179 HIS A N 1
ATOM 1349 C CA . HIS A 1 179 ? -11.125 43.591 -26.041 1.00 57.50 179 HIS A CA 1
ATOM 1350 C C . HIS A 1 179 ? -10.278 44.774 -25.583 1.00 57.50 179 HIS A C 1
ATOM 1352 O O . HIS A 1 179 ? -10.634 45.923 -25.823 1.00 57.50 179 HIS A O 1
ATOM 1358 N N . MET A 1 180 ? -9.136 44.505 -24.952 1.00 70.50 180 MET A N 1
ATOM 1359 C CA . MET A 1 180 ? -8.102 45.518 -24.738 1.00 70.50 180 MET A CA 1
ATOM 1360 C C . MET A 1 180 ? -6.876 45.135 -25.571 1.00 70.50 180 MET A C 1
ATOM 1362 O O . MET A 1 180 ? -6.351 44.036 -25.375 1.00 70.50 180 MET A O 1
ATOM 1366 N N . PRO A 1 181 ? -6.422 45.983 -26.513 1.00 65.38 181 PRO A N 1
ATOM 1367 C CA . PRO A 1 181 ? -5.175 45.745 -27.223 1.00 65.38 181 PRO A CA 1
ATOM 1368 C C . PRO A 1 181 ? -4.037 45.885 -26.209 1.00 65.38 181 PRO A C 1
ATOM 1370 O O . PRO A 1 181 ? -3.786 46.968 -25.679 1.00 65.38 181 PRO A O 1
ATOM 1373 N N . ARG A 1 182 ? -3.405 44.761 -25.861 1.00 55.75 182 ARG A N 1
ATOM 1374 C CA . ARG A 1 182 ? -2.217 44.771 -25.011 1.00 55.75 182 ARG A CA 1
ATOM 1375 C C . ARG A 1 182 ? -1.027 45.188 -25.860 1.00 55.75 182 ARG A C 1
ATOM 1377 O O . ARG A 1 182 ? -0.624 44.470 -26.760 1.00 55.75 182 ARG A O 1
ATOM 1384 N N . ASP A 1 183 ? -0.545 46.369 -25.511 1.00 56.12 183 ASP A N 1
ATOM 1385 C CA . ASP A 1 183 ? 0.724 46.994 -25.854 1.00 56.12 183 ASP A CA 1
ATOM 1386 C C . ASP A 1 183 ? 1.855 45.956 -25.996 1.00 56.12 183 ASP A C 1
ATOM 1388 O O . ASP A 1 183 ? 2.207 45.269 -25.029 1.00 56.12 183 ASP A O 1
ATOM 1392 N N . ASP A 1 184 ? 2.400 45.861 -27.212 1.00 52.59 184 ASP A N 1
ATOM 1393 C CA . ASP A 1 184 ? 3.561 45.064 -27.612 1.00 52.59 184 ASP A CA 1
ATOM 1394 C C . ASP A 1 184 ? 4.832 45.611 -26.947 1.00 52.59 184 ASP A C 1
ATOM 1396 O O . ASP A 1 184 ? 5.709 46.207 -27.574 1.00 52.59 184 ASP A O 1
ATOM 1400 N N . ARG A 1 185 ? 4.937 45.444 -25.628 1.00 50.94 185 ARG A N 1
ATOM 1401 C CA . ARG A 1 185 ? 6.225 45.570 -24.957 1.00 50.94 185 ARG A CA 1
ATOM 1402 C C . ARG A 1 185 ? 6.956 44.257 -25.114 1.00 50.94 185 ARG A C 1
ATOM 1404 O O . ARG A 1 185 ? 6.604 43.276 -24.461 1.00 50.94 185 ARG A O 1
ATOM 1411 N N . ASP A 1 186 ? 7.999 44.311 -25.936 1.00 52.66 186 ASP A N 1
ATOM 1412 C CA . ASP A 1 186 ? 9.190 43.468 -25.897 1.00 52.66 186 ASP A CA 1
ATOM 1413 C C . ASP A 1 186 ? 9.702 43.341 -24.452 1.00 52.66 186 ASP A C 1
ATOM 1415 O O . ASP A 1 186 ? 10.665 43.977 -24.017 1.00 52.66 186 ASP A O 1
ATOM 1419 N N . VAL A 1 187 ? 9.030 42.507 -23.662 1.00 53.19 187 VAL A N 1
ATOM 1420 C CA . VAL A 1 187 ? 9.623 41.868 -22.503 1.00 53.19 187 VAL A CA 1
ATOM 1421 C C . VAL A 1 187 ? 10.539 40.835 -23.116 1.00 53.19 187 VAL A C 1
ATOM 1423 O O . VAL A 1 187 ? 10.122 39.727 -23.452 1.00 53.19 187 VAL A O 1
ATOM 1426 N N . VAL A 1 188 ? 11.787 41.259 -23.315 1.00 48.00 188 VAL A N 1
ATOM 1427 C CA . VAL A 1 188 ? 12.938 40.376 -23.445 1.00 48.00 188 VAL A CA 1
ATOM 1428 C C . VAL A 1 188 ? 12.766 39.351 -22.338 1.00 48.00 188 VAL A C 1
ATOM 1430 O O . VAL A 1 188 ? 12.970 39.655 -21.161 1.00 48.00 188 VAL A O 1
ATOM 1433 N N . SER A 1 189 ? 12.254 38.179 -22.715 1.00 46.84 189 SER A N 1
ATOM 1434 C CA . SER A 1 189 ? 12.139 37.053 -21.809 1.00 46.84 189 SER A CA 1
ATOM 1435 C C . SER A 1 189 ? 13.550 36.879 -21.279 1.00 46.84 189 SER A C 1
ATOM 1437 O O . SER A 1 189 ? 14.457 36.735 -22.108 1.00 46.84 189 SER A O 1
ATOM 1439 N N . PRO A 1 190 ? 13.784 37.016 -19.961 1.00 46.59 190 PRO A N 1
ATOM 1440 C CA . PRO A 1 190 ? 15.099 36.742 -19.429 1.00 46.59 190 PRO A CA 1
ATOM 1441 C C . PRO A 1 190 ? 15.389 35.335 -19.915 1.00 46.59 190 PRO A C 1
ATOM 1443 O O . PRO A 1 190 ? 14.607 34.422 -19.643 1.00 46.59 190 PRO A O 1
ATOM 1446 N N . ALA A 1 191 ? 16.419 35.200 -20.752 1.00 45.22 191 ALA A N 1
ATOM 1447 C CA . ALA A 1 191 ? 16.977 33.906 -21.055 1.00 45.22 191 ALA A CA 1
ATOM 1448 C C . ALA A 1 191 ? 17.259 33.334 -19.673 1.00 45.22 191 ALA A C 1
ATOM 1450 O O . ALA A 1 191 ? 18.141 33.828 -18.969 1.00 45.22 191 ALA A O 1
ATOM 1451 N N . ALA A 1 192 ? 16.378 32.437 -19.225 1.00 45.75 192 ALA A N 1
ATOM 1452 C CA . ALA A 1 192 ? 16.594 31.648 -18.045 1.00 45.75 192 ALA A CA 1
ATOM 1453 C C . ALA A 1 192 ? 17.810 30.841 -18.446 1.00 45.75 192 ALA A C 1
ATOM 1455 O O . ALA A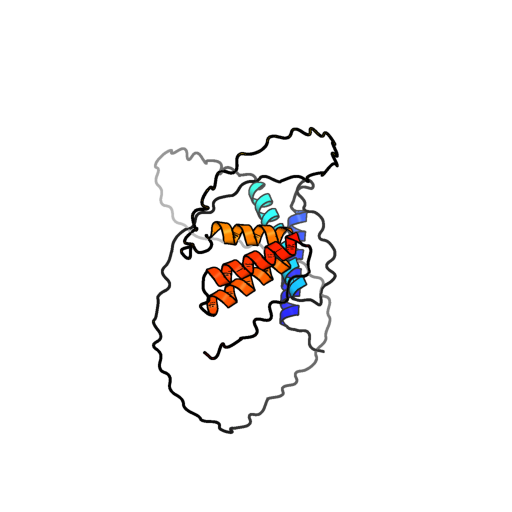 1 192 ? 17.702 29.842 -19.157 1.00 45.75 192 ALA A O 1
ATOM 1456 N N . ASP A 1 193 ? 18.974 31.398 -18.133 1.00 45.41 193 ASP A N 1
ATOM 1457 C CA . ASP A 1 193 ? 20.232 30.703 -18.151 1.00 45.41 193 ASP A CA 1
ATOM 1458 C C . ASP A 1 193 ? 20.010 29.612 -17.120 1.00 45.41 193 ASP A C 1
ATOM 1460 O O . ASP A 1 193 ? 20.034 29.833 -15.907 1.00 45.41 193 ASP A O 1
ATOM 1464 N N . THR A 1 194 ? 19.506 28.500 -17.650 1.00 51.91 194 THR A N 1
ATOM 1465 C CA . THR A 1 194 ? 18.921 27.394 -16.920 1.00 51.91 194 THR A CA 1
ATOM 1466 C C . THR A 1 194 ? 20.127 26.638 -16.413 1.00 51.91 194 THR A C 1
ATOM 1468 O O . THR A 1 194 ? 20.486 25.586 -16.934 1.00 51.91 194 THR A O 1
ATOM 1471 N N . GLY A 1 195 ? 20.800 27.229 -15.420 1.00 50.62 195 GLY A N 1
ATOM 1472 C CA . GLY A 1 195 ? 21.653 26.482 -14.521 1.00 50.62 195 GLY A CA 1
ATOM 1473 C C . GLY A 1 195 ? 20.855 25.259 -14.115 1.00 50.62 195 GLY A C 1
ATOM 1474 O O . GLY A 1 195 ? 19.640 25.357 -13.947 1.00 50.62 195 GLY A O 1
ATOM 1475 N N . GLU A 1 196 ? 21.514 24.107 -14.096 1.00 59.50 196 GLU A N 1
ATOM 1476 C CA . GLU A 1 196 ? 20.923 22.794 -13.865 1.00 59.50 196 GLU A CA 1
ATOM 1477 C C . GLU A 1 196 ? 20.316 22.706 -12.458 1.00 59.50 196 GLU A C 1
ATOM 1479 O O . GLU A 1 196 ? 20.799 22.007 -11.572 1.00 59.50 196 GLU A O 1
ATOM 1484 N N . GLU A 1 197 ? 19.260 23.472 -12.222 1.00 74.06 197 GLU A N 1
ATOM 1485 C CA . GLU A 1 197 ? 18.511 23.507 -10.996 1.00 74.06 197 GLU A CA 1
ATOM 1486 C C . GLU A 1 197 ? 17.792 22.178 -11.004 1.00 74.06 197 GLU A C 1
ATOM 1488 O O . GLU A 1 197 ? 16.868 21.966 -11.790 1.00 74.06 197 GLU A O 1
ATOM 1493 N N . GLY A 1 198 ? 18.347 21.219 -10.267 1.00 80.81 198 GLY A N 1
ATOM 1494 C CA . GLY A 1 198 ? 17.785 19.888 -10.149 1.00 80.81 198 GLY A CA 1
ATOM 1495 C C . GLY A 1 198 ? 16.351 19.969 -9.639 1.00 80.81 198 GLY A C 1
ATOM 1496 O O . GLY A 1 198 ? 15.943 20.957 -9.032 1.00 80.81 198 GLY A O 1
ATOM 1497 N N . LEU A 1 199 ? 15.563 18.929 -9.904 1.00 85.06 199 LEU A N 1
ATOM 1498 C CA . LEU A 1 199 ? 14.260 18.795 -9.261 1.00 85.06 199 LEU A CA 1
ATOM 1499 C C . LEU A 1 199 ? 14.435 18.855 -7.747 1.00 85.06 199 LEU A C 1
ATOM 1501 O O . LEU A 1 199 ? 15.247 18.128 -7.169 1.00 85.06 199 LEU A O 1
ATOM 1505 N N . THR A 1 200 ? 13.663 19.722 -7.107 1.00 92.38 200 THR A N 1
ATOM 1506 C CA . THR A 1 200 ? 13.600 19.745 -5.653 1.00 92.38 200 THR A CA 1
ATOM 1507 C C . THR A 1 200 ? 12.893 18.481 -5.161 1.00 92.38 200 THR A C 1
ATOM 1509 O O . THR A 1 200 ? 12.013 17.935 -5.828 1.00 92.38 200 THR A O 1
ATOM 1512 N N . ALA A 1 201 ? 13.227 18.017 -3.954 1.00 92.19 201 ALA A N 1
ATOM 1513 C CA . ALA A 1 201 ? 12.564 16.850 -3.361 1.00 92.19 201 ALA A CA 1
ATOM 1514 C C . ALA A 1 201 ? 11.034 17.029 -3.241 1.00 92.19 201 ALA A C 1
ATOM 1516 O O . ALA A 1 201 ? 10.288 16.053 -3.271 1.00 92.19 201 ALA A O 1
ATOM 1517 N N . ALA A 1 202 ? 10.563 18.275 -3.117 1.00 92.19 202 ALA A N 1
ATOM 1518 C CA . ALA A 1 202 ? 9.140 18.596 -3.092 1.00 92.19 202 ALA A CA 1
ATOM 1519 C C . ALA A 1 202 ? 8.470 18.335 -4.450 1.00 92.19 202 ALA A C 1
ATOM 1521 O O . ALA A 1 202 ? 7.419 17.701 -4.488 1.00 92.19 202 ALA A O 1
ATOM 1522 N N . GLU A 1 203 ? 9.096 18.760 -5.550 1.00 93.81 203 GLU A N 1
ATOM 1523 C CA . GLU A 1 203 ? 8.585 18.534 -6.909 1.00 93.81 203 GLU A CA 1
ATOM 1524 C C . GLU A 1 203 ? 8.591 17.045 -7.281 1.00 93.81 203 GLU A C 1
ATOM 1526 O O . GLU A 1 203 ? 7.632 16.562 -7.883 1.00 93.81 203 GLU A O 1
ATOM 1531 N N . GLU A 1 204 ? 9.629 16.294 -6.885 1.00 94.44 204 GLU A N 1
ATOM 1532 C CA . GLU A 1 204 ? 9.666 14.837 -7.085 1.00 94.44 204 GLU A CA 1
ATOM 1533 C C . GLU A 1 204 ? 8.484 14.150 -6.377 1.00 94.44 204 GLU A C 1
ATOM 1535 O O . GLU A 1 204 ? 7.764 13.350 -6.980 1.00 94.44 204 GLU A O 1
ATOM 1540 N N . LEU A 1 205 ? 8.241 14.489 -5.105 1.00 96.06 205 LEU A N 1
ATOM 1541 C CA . LEU A 1 205 ? 7.126 13.933 -4.334 1.00 96.06 205 LEU A CA 1
ATOM 1542 C C . LEU A 1 205 ? 5.767 14.345 -4.904 1.00 96.06 205 LEU A C 1
ATOM 1544 O O . LEU A 1 205 ? 4.864 13.511 -4.979 1.00 96.06 205 LEU A O 1
ATOM 1548 N N . GLU A 1 206 ? 5.611 15.603 -5.319 1.00 96.44 206 GLU A N 1
ATOM 1549 C CA . GLU A 1 206 ? 4.375 16.081 -5.938 1.00 96.44 206 GLU A CA 1
ATOM 1550 C C . GLU A 1 206 ? 4.065 15.300 -7.220 1.00 96.44 206 GLU A C 1
ATOM 1552 O O . GLU A 1 206 ? 2.934 14.840 -7.397 1.00 96.44 206 GLU A O 1
ATOM 1557 N N . ALA A 1 207 ? 5.066 15.081 -8.078 1.00 95.62 207 ALA A N 1
ATOM 1558 C CA . ALA A 1 207 ? 4.899 14.298 -9.296 1.00 95.62 207 ALA A CA 1
ATOM 1559 C C . ALA A 1 207 ? 4.442 12.862 -8.985 1.00 95.62 207 ALA A C 1
ATOM 1561 O O . ALA A 1 207 ? 3.479 12.380 -9.584 1.00 95.62 207 ALA A O 1
ATOM 1562 N N . ILE A 1 208 ? 5.064 12.199 -8.001 1.00 96.25 208 ILE A N 1
ATOM 1563 C CA . ILE A 1 208 ? 4.687 10.841 -7.569 1.00 96.25 208 ILE A CA 1
ATOM 1564 C C . ILE A 1 208 ? 3.250 10.800 -7.051 1.00 96.25 208 ILE A C 1
ATOM 1566 O O . ILE A 1 208 ? 2.495 9.899 -7.414 1.00 96.25 208 ILE A O 1
ATOM 1570 N N . VAL A 1 209 ? 2.846 11.772 -6.232 1.00 97.44 209 VAL A N 1
ATOM 1571 C CA . VAL A 1 209 ? 1.483 11.835 -5.690 1.00 97.44 209 VAL A CA 1
ATOM 1572 C C . VAL A 1 209 ? 0.464 12.057 -6.804 1.00 97.44 209 VAL A C 1
ATOM 1574 O O . VAL A 1 209 ? -0.536 11.341 -6.856 1.00 97.44 209 VAL A O 1
ATOM 1577 N N . ARG A 1 210 ? 0.715 12.996 -7.724 1.00 95.56 210 ARG A N 1
ATOM 1578 C CA . ARG A 1 210 ? -0.195 13.273 -8.848 1.00 95.56 210 ARG A CA 1
ATOM 1579 C C . ARG A 1 210 ? -0.369 12.051 -9.744 1.00 95.56 210 ARG A C 1
ATOM 1581 O O . ARG A 1 210 ? -1.500 11.720 -10.092 1.00 95.56 210 ARG A O 1
ATOM 1588 N N . VAL A 1 211 ? 0.721 11.344 -10.047 1.00 96.38 211 VAL A N 1
ATOM 1589 C CA . VAL A 1 211 ? 0.673 10.088 -10.808 1.00 96.38 211 VAL A CA 1
ATOM 1590 C C . VAL A 1 211 ? -0.063 9.001 -10.033 1.00 96.38 211 VAL A C 1
ATOM 1592 O O . VAL A 1 211 ? -0.959 8.364 -10.581 1.00 96.38 211 VAL A O 1
ATOM 1595 N N . GLY A 1 212 ? 0.236 8.839 -8.744 1.00 96.25 212 GLY A N 1
ATOM 1596 C CA . GLY A 1 212 ? -0.340 7.792 -7.902 1.00 96.25 212 GLY A CA 1
ATOM 1597 C C . GLY A 1 212 ? -1.839 7.940 -7.649 1.00 96.25 212 GLY A C 1
ATOM 1598 O O . GLY A 1 212 ? -2.518 6.933 -7.465 1.00 96.25 212 GLY A O 1
ATOM 1599 N N . ILE A 1 213 ? -2.372 9.165 -7.675 1.00 95.19 213 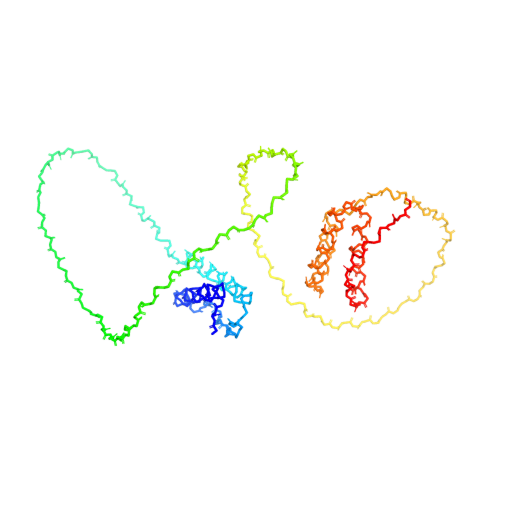ILE A N 1
ATOM 1600 C CA . ILE A 1 213 ? -3.820 9.412 -7.580 1.00 95.19 213 ILE A CA 1
ATOM 1601 C C . ILE A 1 213 ? -4.555 8.859 -8.810 1.00 95.19 213 ILE A C 1
ATOM 1603 O O . ILE A 1 213 ? -5.664 8.347 -8.669 1.00 95.19 213 ILE A O 1
ATOM 1607 N N . VAL A 1 214 ? -3.949 8.947 -9.998 1.00 95.00 214 VAL A N 1
ATOM 1608 C CA . VAL A 1 214 ? -4.562 8.489 -11.257 1.00 95.00 214 VAL A CA 1
ATOM 1609 C C . VAL A 1 214 ? -4.279 7.010 -11.511 1.00 95.00 214 VAL A C 1
ATOM 1611 O O . VAL A 1 214 ? -5.184 6.256 -11.860 1.00 95.00 214 VAL A O 1
ATOM 1614 N N . SER A 1 215 ? -3.031 6.584 -11.317 1.00 95.56 215 SER A N 1
ATOM 1615 C CA . SER A 1 215 ? -2.587 5.202 -11.484 1.00 95.56 215 SER A CA 1
ATOM 1616 C C . SER A 1 215 ? -1.476 4.874 -10.478 1.00 95.56 215 SER A C 1
ATOM 1618 O O . SER A 1 215 ? -0.312 5.231 -10.689 1.00 95.56 215 SER A O 1
ATOM 1620 N N . PRO A 1 216 ? -1.805 4.166 -9.380 1.00 95.19 216 PRO A N 1
ATOM 1621 C CA . PRO A 1 216 ? -0.814 3.715 -8.406 1.00 95.19 216 PRO A CA 1
ATOM 1622 C C . PRO A 1 216 ? 0.295 2.855 -9.025 1.00 95.19 216 PRO A C 1
ATOM 1624 O O . PRO A 1 216 ? 1.452 2.977 -8.629 1.00 95.19 216 PRO A O 1
ATOM 1627 N N . ASP A 1 217 ? -0.041 2.018 -10.012 1.00 92.50 217 ASP A N 1
ATOM 1628 C CA . ASP A 1 217 ? 0.929 1.152 -10.690 1.00 92.50 217 ASP A CA 1
ATOM 1629 C C . ASP A 1 217 ? 1.923 1.978 -11.523 1.00 92.50 217 ASP A C 1
ATOM 1631 O O . ASP A 1 217 ? 3.132 1.760 -11.431 1.00 92.50 217 ASP A O 1
ATOM 1635 N N . ALA A 1 218 ? 1.448 3.010 -12.230 1.00 94.38 218 ALA A N 1
ATOM 1636 C CA . ALA A 1 218 ? 2.319 3.909 -12.989 1.00 94.38 218 ALA A CA 1
ATOM 1637 C C . ALA A 1 218 ? 3.249 4.732 -12.087 1.00 94.38 218 ALA A C 1
ATOM 1639 O O . ALA A 1 218 ? 4.385 5.009 -12.463 1.00 94.38 218 ALA A O 1
ATOM 1640 N N . ALA A 1 219 ? 2.810 5.098 -10.878 1.00 96.19 219 ALA A N 1
ATOM 1641 C CA . ALA A 1 219 ? 3.675 5.780 -9.915 1.00 96.19 219 ALA A CA 1
ATOM 1642 C C . ALA A 1 219 ? 4.834 4.882 -9.462 1.00 96.19 219 ALA A C 1
ATOM 1644 O O . ALA A 1 219 ? 5.967 5.346 -9.359 1.00 96.19 219 ALA A O 1
ATOM 1645 N N . ILE A 1 220 ? 4.568 3.588 -9.249 1.00 95.06 220 ILE A N 1
ATOM 1646 C CA . ILE A 1 220 ? 5.605 2.600 -8.922 1.00 95.06 220 ILE A CA 1
ATOM 1647 C C . ILE A 1 220 ? 6.587 2.450 -10.090 1.00 95.06 220 ILE A C 1
ATOM 1649 O O . ILE A 1 220 ? 7.799 2.410 -9.871 1.00 95.06 220 ILE A O 1
ATOM 1653 N N . GLU A 1 221 ? 6.089 2.368 -11.325 1.00 94.75 221 GLU A N 1
ATOM 1654 C CA . GLU A 1 221 ? 6.936 2.287 -12.520 1.00 94.75 221 GLU A CA 1
ATOM 1655 C C . GLU A 1 221 ? 7.786 3.540 -12.717 1.00 94.75 221 GLU A C 1
ATOM 1657 O O . GLU A 1 221 ? 8.985 3.419 -12.970 1.00 94.75 221 GLU A O 1
ATOM 1662 N N . MET A 1 222 ? 7.202 4.723 -12.525 1.00 95.81 222 MET A N 1
ATOM 1663 C CA . MET A 1 222 ? 7.911 5.996 -12.582 1.00 95.81 222 MET A CA 1
ATOM 1664 C C . MET A 1 222 ? 9.042 6.050 -11.552 1.00 95.81 222 MET A C 1
ATOM 1666 O O . MET A 1 222 ? 10.171 6.363 -11.921 1.00 95.81 222 MET A O 1
ATOM 1670 N N . SER A 1 223 ? 8.779 5.694 -10.286 1.00 96.38 223 SER A N 1
ATOM 1671 C CA . SER A 1 223 ? 9.820 5.644 -9.250 1.00 96.38 223 SER A CA 1
ATOM 1672 C C . SER A 1 223 ? 10.952 4.690 -9.635 1.00 96.38 223 SER A C 1
ATOM 1674 O O . SER A 1 223 ? 12.115 5.074 -9.582 1.00 96.38 223 SER A O 1
ATOM 1676 N N . ARG A 1 224 ? 10.627 3.486 -10.127 1.00 95.56 224 ARG A N 1
ATOM 1677 C CA . ARG A 1 224 ? 11.640 2.523 -10.592 1.00 95.56 224 ARG A CA 1
ATOM 1678 C C . ARG A 1 224 ? 12.441 3.037 -11.788 1.00 95.56 224 ARG A C 1
ATOM 1680 O O . ARG A 1 224 ? 13.629 2.751 -11.884 1.00 95.56 224 ARG A O 1
ATOM 1687 N N . ALA A 1 225 ? 11.806 3.742 -12.723 1.00 95.12 225 ALA A N 1
ATOM 1688 C CA . ALA A 1 225 ? 12.491 4.328 -13.871 1.00 95.12 225 ALA A CA 1
ATOM 1689 C C . ALA A 1 225 ? 13.461 5.431 -13.433 1.00 95.12 225 ALA A C 1
ATOM 1691 O O . ALA A 1 225 ? 14.586 5.476 -13.920 1.00 95.12 225 ALA A O 1
ATOM 1692 N N . VAL A 1 226 ? 13.052 6.271 -12.480 1.00 95.19 226 VAL A N 1
ATOM 1693 C CA . VAL A 1 226 ? 13.912 7.303 -11.889 1.00 95.19 226 VAL A CA 1
ATOM 1694 C C . VAL A 1 226 ? 15.097 6.683 -11.153 1.00 95.19 226 VAL A C 1
ATOM 1696 O O . VAL A 1 226 ? 16.217 7.145 -11.356 1.00 95.19 226 VAL A O 1
ATOM 1699 N N . ASP A 1 227 ? 14.877 5.640 -10.350 1.00 95.81 227 ASP A N 1
ATOM 1700 C CA . ASP A 1 227 ? 15.952 4.948 -9.630 1.00 95.81 227 ASP A CA 1
ATOM 1701 C C . ASP A 1 227 ? 16.993 4.380 -10.603 1.00 95.81 227 ASP A C 1
ATOM 1703 O O . ASP A 1 227 ? 18.178 4.650 -10.441 1.00 95.81 227 ASP A O 1
ATOM 1707 N N . ARG A 1 228 ? 16.558 3.705 -11.679 1.00 94.38 228 ARG A N 1
ATOM 1708 C CA . ARG A 1 228 ? 17.464 3.199 -12.729 1.00 94.38 228 ARG A CA 1
ATOM 1709 C C . ARG A 1 228 ? 18.270 4.314 -13.394 1.00 94.38 228 ARG A C 1
ATOM 1711 O O . ARG A 1 228 ? 19.486 4.234 -13.484 1.00 94.38 228 ARG A O 1
ATOM 1718 N N . VAL A 1 229 ? 17.596 5.389 -13.803 1.00 93.50 229 VAL A N 1
ATOM 1719 C CA . VAL A 1 229 ? 18.245 6.550 -14.435 1.00 93.50 229 VAL A CA 1
ATOM 1720 C C . VAL A 1 229 ? 19.268 7.195 -13.486 1.00 93.50 229 VAL A C 1
ATOM 1722 O O . VAL A 1 229 ? 20.331 7.624 -13.927 1.00 93.50 229 VAL A O 1
ATOM 1725 N N . LYS A 1 230 ? 18.992 7.232 -12.176 1.00 94.12 230 LYS A N 1
ATOM 1726 C CA . LYS A 1 230 ? 19.941 7.713 -11.157 1.00 94.12 230 LYS A CA 1
ATOM 1727 C C . LYS A 1 230 ? 21.119 6.748 -10.958 1.00 94.12 230 LYS A C 1
ATOM 1729 O O . LYS A 1 230 ? 22.248 7.216 -10.823 1.00 94.12 230 LYS A O 1
ATOM 1734 N N . GLU A 1 231 ? 20.877 5.437 -10.946 1.00 93.56 231 GLU A N 1
ATOM 1735 C CA . GLU A 1 231 ? 21.915 4.395 -10.842 1.00 93.56 231 GLU A CA 1
ATOM 1736 C C . GLU A 1 231 ? 22.906 4.444 -12.013 1.00 93.56 231 GLU A C 1
ATOM 1738 O O . GLU A 1 231 ? 24.107 4.282 -11.801 1.00 93.56 231 GLU A O 1
ATOM 1743 N N . ASP A 1 232 ? 22.427 4.778 -13.214 1.00 94.12 232 ASP A N 1
ATOM 1744 C CA . ASP A 1 232 ? 23.252 4.968 -14.414 1.00 94.12 232 ASP A CA 1
ATOM 1745 C C . ASP A 1 232 ? 24.066 6.281 -14.399 1.00 94.12 232 ASP A C 1
ATOM 1747 O O . ASP A 1 232 ? 24.794 6.589 -15.344 1.00 94.12 232 ASP A O 1
ATOM 1751 N N . GLY A 1 233 ? 23.959 7.082 -13.333 1.00 94.25 233 GLY A N 1
ATOM 1752 C CA . GLY A 1 233 ? 24.653 8.363 -13.205 1.00 94.25 233 GLY A CA 1
ATOM 1753 C C . GLY A 1 233 ? 24.085 9.458 -14.107 1.00 94.25 233 GLY A C 1
ATOM 1754 O O . GLY A 1 233 ? 24.788 10.422 -14.417 1.00 94.25 233 GLY A O 1
ATOM 1755 N N . ALA A 1 234 ? 22.831 9.329 -14.548 1.00 92.88 234 ALA A N 1
ATOM 1756 C CA . ALA A 1 234 ? 22.223 10.325 -15.413 1.00 92.88 234 ALA A CA 1
ATOM 1757 C C . ALA A 1 234 ? 22.031 11.670 -14.696 1.00 92.88 234 ALA A C 1
ATOM 1759 O O . ALA A 1 234 ? 21.830 11.758 -13.482 1.00 92.88 234 ALA A O 1
ATOM 1760 N N . SER A 1 235 ? 22.046 12.742 -15.486 1.00 92.81 235 SER A N 1
ATOM 1761 C CA . SER A 1 235 ? 21.881 14.107 -14.989 1.00 92.81 235 SER A CA 1
ATOM 1762 C C . SER A 1 235 ? 20.483 14.361 -14.410 1.00 92.81 235 SER A C 1
ATOM 1764 O O . SER A 1 235 ? 19.493 13.719 -14.780 1.00 92.81 235 SER A O 1
ATOM 1766 N N . ALA A 1 236 ? 20.364 15.382 -13.556 1.00 90.69 236 ALA A N 1
ATOM 1767 C CA . ALA A 1 236 ? 19.077 15.812 -13.003 1.00 90.69 236 ALA A CA 1
ATOM 1768 C C . ALA A 1 236 ? 18.059 16.198 -14.098 1.00 90.69 236 ALA A C 1
ATOM 1770 O O . ALA A 1 236 ? 16.855 15.993 -13.933 1.00 90.69 236 ALA A O 1
ATOM 1771 N N . ALA A 1 237 ? 18.535 16.693 -15.245 1.00 90.88 237 ALA A N 1
ATOM 1772 C CA . ALA A 1 237 ? 17.703 16.971 -16.414 1.00 90.88 237 ALA A CA 1
ATOM 1773 C C . ALA A 1 237 ? 17.051 15.698 -16.985 1.00 90.88 237 ALA A C 1
ATOM 1775 O O . ALA A 1 237 ? 15.876 15.715 -17.360 1.00 90.88 237 ALA A O 1
ATOM 1776 N N . SER A 1 238 ? 17.780 14.578 -16.996 1.00 92.81 238 SER A N 1
ATOM 1777 C CA . SER A 1 238 ? 17.266 13.282 -17.457 1.00 92.81 238 SER A CA 1
ATOM 1778 C C . SER A 1 238 ? 16.180 12.757 -16.521 1.00 92.81 238 SER A C 1
ATOM 1780 O O . SER A 1 238 ? 15.104 12.373 -16.975 1.00 92.81 238 SER A O 1
ATOM 1782 N N . VAL A 1 239 ? 16.408 12.846 -15.208 1.00 94.44 239 VAL A N 1
ATOM 1783 C CA . VAL A 1 239 ? 15.402 12.511 -14.189 1.00 94.44 239 VAL A CA 1
ATOM 1784 C C . VAL A 1 239 ? 14.144 13.372 -14.355 1.00 94.44 239 VAL A C 1
ATOM 1786 O O . VAL A 1 239 ? 13.029 12.851 -14.369 1.00 94.44 239 VAL A O 1
ATOM 1789 N N . ARG A 1 240 ? 14.302 14.684 -14.573 1.00 94.06 240 ARG A N 1
ATOM 1790 C CA . ARG A 1 240 ? 13.178 15.598 -14.830 1.00 94.06 240 ARG A CA 1
ATOM 1791 C C . ARG A 1 240 ? 12.375 15.218 -16.065 1.00 94.06 240 ARG A C 1
ATOM 1793 O O . ARG A 1 240 ? 11.146 15.277 -16.033 1.00 94.06 240 ARG A O 1
ATOM 1800 N N . LYS A 1 241 ? 13.046 14.783 -17.130 1.00 94.56 241 LYS A N 1
ATOM 1801 C CA . LYS A 1 241 ? 12.388 14.310 -18.352 1.00 94.56 241 LYS A CA 1
ATOM 1802 C C . LYS A 1 241 ? 11.518 13.076 -18.094 1.00 94.56 241 LYS A C 1
ATOM 1804 O O . LYS A 1 241 ? 10.433 12.992 -18.670 1.00 94.56 241 LYS A O 1
ATOM 1809 N N . VAL A 1 242 ? 11.943 12.161 -17.217 1.00 95.25 242 VAL A N 1
ATOM 1810 C CA . VAL A 1 242 ? 11.128 11.002 -16.809 1.00 95.25 242 VAL A CA 1
ATOM 1811 C C . VAL A 1 242 ? 9.842 11.478 -16.135 1.00 95.25 242 VAL A C 1
ATOM 1813 O O . VAL A 1 242 ? 8.761 11.194 -16.646 1.00 95.25 242 VAL A O 1
ATOM 1816 N N . TYR A 1 243 ? 9.934 1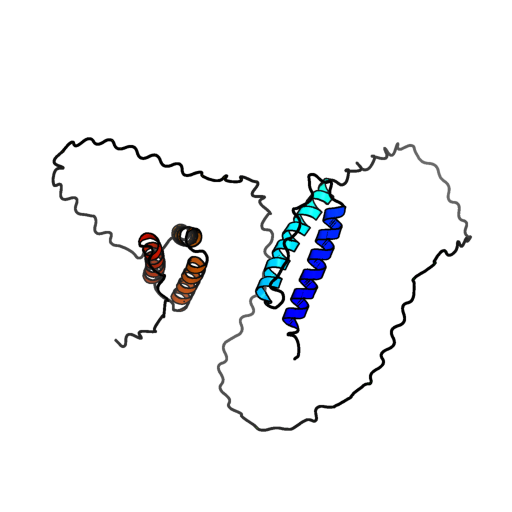2.286 -15.073 1.00 95.50 243 TYR A N 1
ATOM 1817 C CA . TYR A 1 243 ? 8.751 12.811 -14.373 1.00 95.50 243 TYR A CA 1
ATOM 1818 C C . TYR A 1 243 ? 7.792 13.564 -15.308 1.00 95.50 243 TYR A C 1
ATOM 1820 O O . TYR A 1 243 ? 6.589 13.303 -15.310 1.00 95.50 243 TYR A O 1
ATOM 1828 N N . ALA A 1 244 ? 8.320 14.451 -16.158 1.00 94.94 244 ALA A N 1
ATOM 1829 C CA . ALA A 1 244 ? 7.518 15.207 -17.120 1.00 94.94 244 ALA A CA 1
ATOM 1830 C C . ALA A 1 244 ? 6.813 14.306 -18.151 1.00 94.94 244 ALA A C 1
ATOM 1832 O O . ALA A 1 244 ? 5.719 14.622 -18.614 1.00 94.94 244 ALA A O 1
ATOM 1833 N N . THR A 1 245 ? 7.420 13.176 -18.520 1.00 95.69 245 THR A N 1
ATOM 1834 C CA . THR A 1 245 ? 6.811 12.213 -19.447 1.00 95.69 245 THR A CA 1
ATOM 1835 C C . THR A 1 245 ? 5.613 11.520 -18.808 1.00 95.69 245 THR A C 1
ATOM 1837 O O . THR A 1 245 ? 4.540 11.518 -19.402 1.00 95.69 245 THR A O 1
ATOM 1840 N N . PHE A 1 246 ? 5.748 11.022 -17.577 1.00 95.44 246 PHE A N 1
ATOM 1841 C CA . PHE A 1 246 ? 4.640 10.374 -16.867 1.00 95.44 246 PHE A CA 1
ATOM 1842 C C . PHE A 1 246 ? 3.482 11.335 -16.567 1.00 95.44 246 PHE A C 1
ATOM 1844 O O . PHE A 1 246 ? 2.322 10.962 -16.741 1.00 95.44 246 PHE A O 1
ATOM 1851 N N . LEU A 1 247 ? 3.778 12.576 -16.164 1.00 95.25 247 LEU A N 1
ATOM 1852 C CA . LEU A 1 247 ? 2.749 13.598 -15.940 1.00 95.25 247 LEU A CA 1
ATOM 1853 C C . LEU A 1 247 ? 1.972 13.917 -17.221 1.00 95.25 247 LEU A C 1
ATOM 1855 O O . LEU A 1 247 ? 0.745 13.954 -17.201 1.00 95.25 247 LEU A O 1
ATOM 1859 N N . ARG A 1 248 ? 2.670 14.056 -18.349 1.00 95.06 248 ARG A N 1
ATOM 1860 C CA . ARG A 1 248 ? 2.034 14.274 -19.652 1.00 95.06 248 ARG A CA 1
ATOM 1861 C C . ARG A 1 248 ? 1.150 13.100 -20.075 1.00 95.06 248 ARG A C 1
ATOM 1863 O O . ARG A 1 248 ? 0.043 13.331 -20.545 1.00 95.06 248 ARG A O 1
ATOM 1870 N N . CYS A 1 249 ? 1.583 11.853 -19.862 1.00 93.75 249 CYS A N 1
ATOM 1871 C CA . CYS A 1 249 ? 0.751 10.678 -20.155 1.00 93.75 249 CYS A CA 1
ATOM 1872 C C . CYS A 1 249 ? -0.583 10.715 -19.399 1.00 93.75 249 CYS A C 1
ATOM 1874 O O . CYS A 1 249 ? -1.612 10.335 -19.950 1.00 93.75 249 CYS A O 1
ATOM 1876 N N . ILE A 1 250 ? -0.581 11.213 -18.161 1.00 93.50 250 ILE A N 1
ATOM 1877 C CA . ILE A 1 250 ? -1.804 11.381 -17.367 1.00 93.50 250 ILE A CA 1
ATOM 1878 C C . ILE A 1 250 ? -2.692 12.483 -17.928 1.00 93.50 250 ILE A C 1
ATOM 1880 O O . ILE A 1 250 ? -3.901 12.290 -18.025 1.00 93.50 250 ILE A O 1
ATOM 1884 N N . GLU A 1 251 ? -2.109 13.626 -18.280 1.00 91.38 251 GLU A N 1
ATOM 1885 C CA . GLU A 1 251 ? -2.849 14.764 -18.836 1.00 91.38 251 GLU A CA 1
ATOM 1886 C C . GLU A 1 251 ? -3.500 14.416 -20.181 1.00 91.38 251 GLU A C 1
ATOM 1888 O O . GLU A 1 251 ? -4.630 14.821 -20.447 1.00 91.38 251 GLU A O 1
ATOM 1893 N N . GLU A 1 252 ? -2.820 13.612 -20.997 1.00 92.88 252 GLU A N 1
ATOM 1894 C CA . GLU A 1 252 ? -3.304 13.149 -22.301 1.00 92.88 252 GLU A CA 1
ATOM 1895 C C . GLU A 1 252 ? -4.202 11.900 -22.207 1.00 92.88 252 GLU A C 1
ATOM 1897 O O . GLU A 1 252 ? -4.839 11.522 -23.190 1.00 92.88 252 GLU A O 1
ATOM 1902 N N . GLY A 1 253 ? -4.260 11.238 -21.045 1.00 89.25 253 GLY A N 1
ATOM 1903 C CA . GLY A 1 253 ? -4.922 9.938 -20.887 1.00 89.25 253 GLY A CA 1
ATOM 1904 C C . GLY A 1 253 ? -4.287 8.823 -21.730 1.00 89.25 253 GLY A C 1
ATOM 1905 O O . GLY A 1 253 ? -4.953 7.840 -22.061 1.00 89.25 253 GLY A O 1
ATOM 1906 N N . ALA A 1 254 ? -3.020 8.988 -22.114 1.00 88.25 254 ALA A N 1
ATOM 1907 C CA . ALA A 1 254 ? -2.274 8.033 -22.918 1.00 88.25 254 ALA A CA 1
ATOM 1908 C C . ALA A 1 254 ? -1.792 6.848 -22.068 1.00 88.25 254 ALA A C 1
ATOM 1910 O O . ALA A 1 254 ? -1.568 6.963 -20.861 1.00 88.25 254 ALA A O 1
ATOM 1911 N N . SER A 1 255 ? -1.594 5.692 -22.707 1.00 83.62 255 SER A N 1
ATOM 1912 C CA . SER A 1 255 ? -0.927 4.560 -22.063 1.00 83.62 255 SER A CA 1
ATOM 1913 C C . SER A 1 255 ? 0.509 4.934 -21.705 1.00 83.62 255 SER A C 1
ATOM 1915 O O . SER A 1 255 ? 1.212 5.535 -22.521 1.00 83.62 255 SER A O 1
ATOM 1917 N N . PHE A 1 256 ? 0.947 4.554 -20.505 1.00 82.06 256 PHE A N 1
ATOM 1918 C CA . PHE A 1 256 ? 2.312 4.806 -20.064 1.00 82.06 256 PHE A CA 1
ATOM 1919 C C . PHE A 1 256 ? 3.294 4.088 -20.993 1.00 82.06 256 PHE A C 1
ATOM 1921 O O . PHE A 1 256 ? 3.083 2.908 -21.290 1.00 82.06 256 PHE A O 1
ATOM 1928 N N . PRO A 1 257 ? 4.328 4.786 -21.496 1.00 75.12 257 PRO A N 1
ATOM 1929 C CA . PRO A 1 257 ? 5.350 4.138 -22.287 1.00 75.12 257 PRO A CA 1
ATOM 1930 C C . PRO A 1 257 ? 6.022 3.101 -21.396 1.00 75.12 257 PRO A C 1
ATOM 1932 O O . PRO A 1 257 ? 6.521 3.432 -20.318 1.00 75.12 257 PRO A O 1
ATOM 1935 N N . GLU A 1 258 ? 6.031 1.850 -21.846 1.00 74.12 258 GLU A N 1
ATOM 1936 C CA . GLU A 1 258 ? 6.942 0.867 -21.288 1.00 74.12 258 GLU A CA 1
ATOM 1937 C C . GLU A 1 258 ? 8.341 1.426 -21.535 1.00 74.12 258 GLU A C 1
ATOM 1939 O O . GLU A 1 258 ? 8.777 1.569 -22.678 1.00 74.12 258 GLU A O 1
ATOM 1944 N N . VAL A 1 259 ? 8.985 1.898 -20.467 1.00 63.81 259 VAL A N 1
ATOM 1945 C CA . VAL A 1 259 ? 10.306 2.511 -20.559 1.00 63.81 259 VAL A CA 1
ATOM 1946 C C . VAL A 1 259 ? 11.304 1.379 -20.801 1.00 63.81 259 VAL A C 1
ATOM 1948 O O . VAL A 1 259 ? 11.986 0.927 -19.881 1.00 63.81 259 VAL A O 1
ATOM 1951 N N . GLU A 1 260 ? 11.364 0.898 -22.041 1.00 60.72 260 GLU A N 1
ATOM 1952 C CA . GLU A 1 260 ? 12.494 0.145 -22.561 1.00 60.72 260 GLU A CA 1
ATOM 1953 C C . GLU A 1 260 ? 13.669 1.122 -22.602 1.00 60.72 260 GLU A C 1
ATOM 1955 O O . GLU A 1 260 ? 13.840 1.899 -23.541 1.00 60.72 260 GLU A O 1
ATOM 1960 N N . ILE A 1 261 ? 14.459 1.134 -21.526 1.00 55.25 261 ILE A N 1
ATOM 1961 C CA . ILE A 1 261 ? 15.748 1.826 -21.479 1.00 55.25 261 ILE A CA 1
ATOM 1962 C C . ILE A 1 261 ? 16.697 1.006 -22.358 1.00 55.25 261 ILE A C 1
ATOM 1964 O O . ILE A 1 261 ? 17.527 0.234 -21.882 1.00 55.25 261 ILE A O 1
ATOM 1968 N N . GLY A 1 262 ? 16.498 1.102 -23.671 1.00 49.34 262 GLY A N 1
ATOM 1969 C CA . GLY A 1 262 ? 17.472 0.665 -24.647 1.00 49.34 262 GLY A CA 1
ATOM 1970 C C . GLY A 1 262 ? 18.710 1.515 -24.430 1.00 49.34 262 GLY A C 1
ATOM 1971 O O . GLY A 1 262 ? 18.658 2.733 -24.586 1.00 49.34 262 GLY A O 1
ATOM 1972 N N . ALA A 1 263 ? 19.797 0.879 -24.003 1.00 49.19 263 ALA A N 1
ATOM 1973 C CA . ALA A 1 263 ? 21.106 1.495 -23.905 1.00 49.19 263 ALA A CA 1
ATOM 1974 C C . ALA A 1 263 ? 21.559 1.925 -25.309 1.00 49.19 263 ALA A C 1
ATOM 1976 O O . ALA A 1 263 ? 22.311 1.212 -25.972 1.00 49.19 263 ALA A O 1
ATOM 1977 N N . GLU A 1 264 ? 21.097 3.081 -25.782 1.00 51.97 264 GLU A N 1
ATOM 1978 C CA . GLU A 1 264 ? 21.761 3.788 -26.867 1.00 51.97 264 GLU A CA 1
ATOM 1979 C C . GLU A 1 264 ? 23.102 4.271 -26.311 1.00 51.97 264 GLU A C 1
ATOM 1981 O O . GLU A 1 264 ? 23.242 5.375 -25.788 1.00 51.97 264 GLU A O 1
ATOM 1986 N N . ARG A 1 265 ? 24.101 3.380 -26.359 1.00 52.06 265 ARG A N 1
ATOM 1987 C CA . ARG A 1 265 ? 25.506 3.772 -26.321 1.00 52.06 265 ARG A CA 1
ATOM 1988 C C . ARG A 1 265 ? 25.720 4.696 -27.512 1.00 52.06 265 ARG A C 1
ATOM 1990 O O . ARG A 1 265 ? 25.820 4.227 -28.642 1.00 52.06 265 ARG A O 1
ATOM 1997 N N . GLY A 1 266 ? 25.755 5.995 -27.252 1.00 54.72 266 GLY A N 1
ATOM 1998 C CA . GLY A 1 266 ? 26.371 6.936 -28.171 1.00 54.72 266 GLY A CA 1
ATOM 1999 C C . GLY A 1 266 ? 27.858 6.607 -28.249 1.00 54.72 266 GLY A C 1
ATOM 2000 O O . GLY A 1 266 ? 28.593 6.880 -27.304 1.00 54.72 266 GLY A O 1
ATOM 2001 N N . ASP A 1 267 ? 28.273 5.961 -29.336 1.00 51.06 267 ASP A N 1
ATOM 2002 C CA . ASP A 1 267 ? 29.651 6.034 -29.811 1.00 51.06 267 ASP A CA 1
ATOM 2003 C C . ASP A 1 267 ? 29.830 7.435 -30.429 1.00 51.06 267 ASP A C 1
ATOM 2005 O O . ASP A 1 267 ? 29.398 7.679 -31.559 1.00 51.06 267 ASP A O 1
ATOM 2009 N N . GLU A 1 268 ? 30.415 8.360 -29.664 1.00 48.75 268 GLU A N 1
ATOM 2010 C CA . GLU A 1 268 ? 31.094 9.568 -30.170 1.00 48.75 268 GLU A CA 1
ATOM 2011 C C . GLU A 1 268 ? 32.608 9.431 -29.971 1.00 48.75 268 GLU A C 1
ATOM 2013 O O . GLU A 1 268 ? 33.031 9.009 -28.867 1.00 48.75 268 GLU A O 1
#

pLDDT: mean 72.53, std 22.33, range [33.75, 98.44]

Organism: NCBI:txid1250544